Protein AF-S7PZ93-F1 (afdb_monomer_lite)

Structure (mmCIF, N/CA/C/O backbone):
data_AF-S7PZ93-F1
#
_entry.id   AF-S7PZ93-F1
#
loop_
_atom_site.group_PDB
_atom_site.id
_atom_site.type_symbol
_atom_site.label_atom_id
_atom_site.label_alt_id
_atom_site.label_comp_id
_atom_site.label_asym_id
_atom_site.label_entity_id
_atom_site.label_seq_id
_atom_site.pdbx_PDB_ins_code
_atom_site.Cartn_x
_atom_site.Cartn_y
_atom_site.Cartn_z
_atom_site.occupancy
_atom_site.B_iso_or_equiv
_atom_site.auth_seq_id
_atom_site.auth_comp_id
_atom_site.auth_asym_id
_atom_site.auth_atom_id
_atom_site.pdbx_PDB_model_num
ATOM 1 N N . MET A 1 1 ? -21.418 -18.078 3.180 1.00 48.09 1 MET A N 1
ATOM 2 C CA . MET A 1 1 ? -19.963 -17.880 3.013 1.00 48.09 1 MET A CA 1
ATOM 3 C C . MET A 1 1 ? -19.284 -18.815 3.992 1.00 48.09 1 MET A C 1
ATOM 5 O O . MET A 1 1 ? -19.632 -18.757 5.163 1.00 48.09 1 MET A O 1
ATOM 9 N N . ALA A 1 2 ? -18.443 -19.741 3.530 1.00 50.44 2 ALA A N 1
ATOM 10 C CA . ALA A 1 2 ? -17.724 -20.630 4.440 1.00 50.44 2 ALA A CA 1
ATOM 11 C C . ALA A 1 2 ? -16.862 -19.776 5.386 1.00 50.44 2 ALA A C 1
ATOM 13 O O . ALA A 1 2 ? -16.116 -18.914 4.922 1.00 50.44 2 ALA A O 1
ATOM 14 N N . HIS A 1 3 ? -17.024 -19.957 6.697 1.00 74.31 3 HIS A N 1
ATOM 15 C CA . HIS A 1 3 ? -16.232 -19.247 7.698 1.00 74.31 3 HIS A CA 1
ATOM 16 C C . HIS A 1 3 ? -14.792 -19.768 7.637 1.00 74.31 3 HIS A C 1
ATOM 18 O O . HIS A 1 3 ? -14.508 -20.857 8.130 1.00 74.31 3 HIS A O 1
ATOM 24 N N . ILE A 1 4 ? -13.902 -19.018 6.982 1.00 90.88 4 ILE A N 1
ATOM 25 C CA . ILE A 1 4 ? -12.468 -19.316 6.966 1.00 90.88 4 ILE A CA 1
ATOM 26 C C . ILE A 1 4 ? -11.900 -19.109 8.374 1.00 90.88 4 ILE A C 1
ATOM 28 O O . ILE A 1 4 ? -12.107 -18.061 8.990 1.00 90.88 4 ILE A O 1
ATOM 32 N N . THR A 1 5 ? -11.197 -20.112 8.892 1.00 94.19 5 THR A N 1
ATOM 33 C CA . THR A 1 5 ? -10.514 -20.000 10.188 1.00 94.19 5 THR A CA 1
ATOM 34 C C . THR A 1 5 ? -9.231 -19.181 10.050 1.00 94.19 5 THR A C 1
ATOM 36 O O . THR A 1 5 ? -8.671 -19.071 8.961 1.00 94.19 5 THR A O 1
ATOM 39 N N . ILE A 1 6 ? -8.709 -18.650 11.161 1.00 95.06 6 ILE A N 1
ATOM 40 C CA . ILE A 1 6 ? -7.437 -17.911 11.141 1.00 95.06 6 ILE A CA 1
ATOM 41 C C . ILE A 1 6 ? -6.280 -18.753 10.580 1.00 95.06 6 ILE A C 1
ATOM 43 O O . ILE A 1 6 ? -5.499 -18.247 9.786 1.00 95.06 6 ILE A O 1
ATOM 47 N N . ASN A 1 7 ? -6.200 -20.042 10.922 1.00 95.38 7 ASN A N 1
ATOM 48 C CA . ASN A 1 7 ? -5.116 -20.904 10.448 1.00 95.38 7 ASN A CA 1
ATOM 49 C C . ASN A 1 7 ? -5.201 -21.121 8.934 1.00 95.38 7 ASN A C 1
ATOM 51 O O . ASN A 1 7 ? -4.192 -21.024 8.252 1.00 95.38 7 ASN A O 1
ATOM 55 N N . GLN A 1 8 ? -6.405 -21.347 8.397 1.00 96.06 8 GLN A N 1
ATOM 56 C CA . GLN A 1 8 ? -6.609 -21.459 6.947 1.00 96.06 8 GLN A CA 1
ATOM 57 C C . GLN A 1 8 ? -6.270 -20.152 6.227 1.00 96.06 8 GLN A C 1
ATOM 59 O O . GLN A 1 8 ? -5.656 -20.174 5.168 1.00 96.06 8 GLN A O 1
ATOM 64 N N . TYR A 1 9 ? -6.647 -19.017 6.811 1.00 97.38 9 TYR A N 1
ATOM 65 C CA . TYR A 1 9 ? -6.336 -17.707 6.258 1.00 97.38 9 TYR A CA 1
ATOM 66 C C . TYR A 1 9 ? -4.825 -17.433 6.239 1.00 97.38 9 TYR A C 1
ATOM 68 O O . TYR A 1 9 ? -4.286 -17.059 5.203 1.00 97.38 9 TYR A O 1
ATOM 76 N N . LEU A 1 10 ? -4.118 -17.676 7.348 1.00 97.75 10 LEU A N 1
ATOM 77 C CA . LEU A 1 10 ? -2.661 -17.512 7.411 1.00 97.75 10 LEU A CA 1
ATOM 78 C C . LEU A 1 10 ? -1.928 -18.499 6.494 1.00 97.75 10 LEU A C 1
ATOM 80 O O . LEU A 1 10 ? -0.906 -18.140 5.922 1.00 97.75 10 LEU A O 1
ATOM 84 N N . G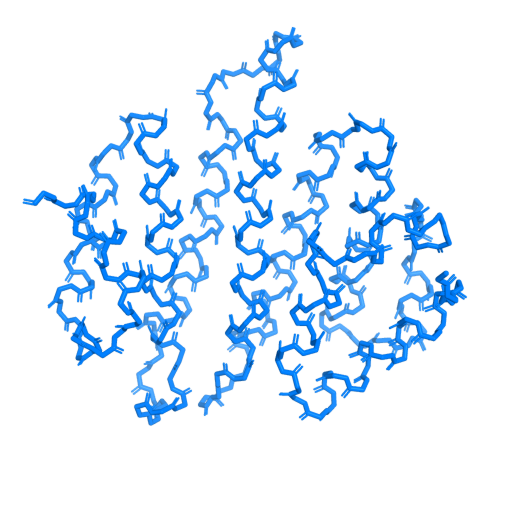LN A 1 11 ? -2.470 -19.703 6.301 1.00 97.69 11 GLN A N 1
ATOM 85 C CA . GLN A 1 11 ? -1.930 -20.669 5.348 1.00 97.69 11 GLN A CA 1
ATOM 86 C C . GLN A 1 11 ? -2.051 -20.173 3.898 1.00 97.69 11 GLN A C 1
ATOM 88 O O . GLN A 1 11 ? -1.087 -20.264 3.147 1.00 97.69 11 GLN A O 1
ATOM 93 N N . GLN A 1 12 ? -3.185 -19.573 3.517 1.00 97.50 12 GLN A N 1
ATOM 94 C CA . GLN A 1 12 ? -3.338 -18.947 2.194 1.00 97.50 12 GLN A CA 1
ATOM 95 C C . GLN A 1 12 ? -2.353 -17.791 1.993 1.00 97.50 12 GLN A C 1
ATOM 97 O O . GLN A 1 12 ? -1.801 -17.620 0.910 1.00 97.50 12 GLN A O 1
ATOM 102 N N . VAL A 1 13 ? -2.109 -17.007 3.046 1.00 97.88 13 VAL A N 1
ATOM 103 C CA . VAL A 1 13 ? -1.102 -15.941 3.020 1.00 97.88 13 VAL A CA 1
ATOM 104 C C . VAL A 1 13 ? 0.294 -16.517 2.809 1.00 97.88 13 VAL A C 1
ATOM 106 O O . VAL A 1 13 ? 1.033 -16.016 1.965 1.00 97.88 13 VAL A O 1
ATOM 109 N N . TYR A 1 14 ? 0.649 -17.557 3.563 1.00 98.12 14 TYR A N 1
ATOM 110 C CA . TYR A 1 14 ? 1.931 -18.243 3.432 1.00 98.12 14 TYR A CA 1
ATOM 111 C C . TYR A 1 14 ? 2.130 -18.754 2.001 1.00 98.12 14 TYR A C 1
ATOM 113 O O . TYR A 1 14 ? 3.136 -18.443 1.368 1.00 98.12 14 TYR A O 1
ATOM 121 N N . GLU A 1 15 ? 1.130 -19.443 1.450 1.00 98.06 15 GLU A N 1
ATOM 122 C CA . GLU A 1 15 ? 1.160 -19.957 0.079 1.00 98.06 15 GLU A CA 1
ATOM 123 C C . GLU A 1 15 ? 1.315 -18.840 -0.957 1.00 98.06 15 GLU A C 1
ATOM 125 O O . GLU A 1 15 ? 2.127 -18.971 -1.874 1.00 98.06 15 GLU A O 1
ATOM 130 N N . ALA A 1 16 ? 0.609 -17.717 -0.800 1.00 98.06 16 ALA A N 1
ATOM 131 C CA . ALA A 1 16 ? 0.727 -16.578 -1.709 1.00 98.06 16 ALA A CA 1
ATOM 132 C C . ALA A 1 16 ? 2.125 -15.931 -1.662 1.00 98.06 16 ALA A C 1
ATOM 134 O O . ALA A 1 16 ? 2.639 -15.491 -2.691 1.00 98.06 16 ALA A O 1
ATOM 135 N N . VAL A 1 17 ? 2.774 -15.904 -0.492 1.00 96.81 17 VAL A N 1
ATOM 136 C CA . VAL A 1 17 ? 4.160 -15.426 -0.350 1.00 96.81 17 VAL A CA 1
ATOM 137 C C . VAL A 1 17 ? 5.146 -16.397 -1.003 1.00 96.81 17 VAL A C 1
ATOM 139 O O . VAL A 1 17 ? 5.967 -15.964 -1.813 1.00 96.81 17 VAL A O 1
ATOM 142 N N . GLU A 1 18 ? 5.049 -17.694 -0.699 1.00 96.88 18 GLU A N 1
ATOM 143 C CA . GLU A 1 18 ? 5.956 -18.728 -1.223 1.00 96.88 18 GLU A CA 1
ATOM 144 C C . GLU A 1 18 ? 5.872 -18.852 -2.748 1.00 96.88 18 GLU A C 1
ATOM 146 O O . GLU A 1 18 ? 6.887 -18.961 -3.437 1.00 96.88 18 GLU A O 1
ATOM 151 N N . THR A 1 19 ? 4.657 -18.784 -3.295 1.00 97.12 19 THR A N 1
ATOM 152 C CA . THR A 1 19 ? 4.414 -18.862 -4.744 1.00 97.12 19 THR A CA 1
ATOM 153 C C . THR A 1 19 ? 4.578 -17.524 -5.461 1.00 97.12 19 THR A C 1
ATOM 155 O O . THR A 1 19 ? 4.507 -17.483 -6.689 1.00 97.12 19 THR A O 1
ATOM 158 N N . ARG A 1 20 ? 4.837 -16.437 -4.717 1.00 96.44 20 ARG A N 1
ATOM 159 C CA . ARG A 1 20 ? 4.933 -15.062 -5.234 1.00 96.44 20 ARG A CA 1
ATOM 160 C C . ARG A 1 20 ? 3.673 -14.622 -5.989 1.00 96.44 20 ARG A C 1
ATOM 162 O O . ARG A 1 20 ? 3.745 -13.834 -6.933 1.00 96.44 20 ARG A O 1
ATOM 169 N N . ASP A 1 21 ? 2.514 -15.106 -5.555 1.00 97.62 21 ASP A N 1
ATOM 170 C CA . ASP A 1 21 ? 1.217 -14.698 -6.081 1.00 97.62 21 ASP A CA 1
ATOM 171 C C . ASP A 1 21 ? 0.798 -13.352 -5.472 1.00 97.62 21 ASP A C 1
ATOM 173 O O . ASP A 1 21 ? 0.173 -13.252 -4.411 1.00 97.62 21 ASP A O 1
ATOM 177 N N . GLY A 1 22 ? 1.180 -12.284 -6.169 1.00 97.50 22 GLY A N 1
ATOM 178 C CA . GLY A 1 22 ? 0.893 -10.917 -5.761 1.00 97.50 22 GLY A CA 1
ATOM 179 C C . GLY A 1 22 ? -0.583 -10.549 -5.739 1.00 97.50 22 GLY A C 1
ATOM 180 O O . GLY A 1 22 ? -0.965 -9.711 -4.923 1.00 97.50 22 GLY A O 1
ATOM 181 N N . GLU A 1 23 ? -1.401 -11.144 -6.608 1.00 97.94 23 GLU A N 1
ATOM 182 C CA . GLU A 1 23 ? -2.832 -10.838 -6.698 1.00 97.94 23 GLU A CA 1
ATOM 183 C C . GLU A 1 23 ? -3.571 -11.457 -5.510 1.00 97.94 23 GLU A C 1
ATOM 185 O O . GLU A 1 23 ? -4.235 -10.736 -4.760 1.00 97.94 23 GLU A O 1
ATOM 190 N N . SER A 1 24 ? -3.357 -12.751 -5.250 1.00 97.56 24 SER A N 1
ATOM 191 C CA . SER A 1 24 ? -3.938 -13.428 -4.082 1.00 97.56 24 SER A CA 1
ATOM 192 C C . SER A 1 24 ? -3.490 -12.776 -2.774 1.00 97.56 24 SER A C 1
ATOM 194 O O . SER A 1 24 ? -4.305 -12.513 -1.886 1.00 97.56 24 SER A O 1
ATOM 196 N N . PHE A 1 25 ? -2.207 -12.420 -2.652 1.00 98.38 25 PHE A N 1
ATOM 197 C CA . PHE A 1 25 ? -1.728 -11.696 -1.476 1.00 98.38 25 PHE A CA 1
ATOM 198 C C . PHE A 1 25 ? -2.392 -10.304 -1.375 1.00 98.38 25 PHE A C 1
ATOM 200 O O . PHE A 1 25 ? -2.847 -9.899 -0.301 1.00 98.38 25 PHE A O 1
ATOM 207 N N . ALA A 1 26 ? -2.538 -9.568 -2.479 1.00 98.44 26 ALA A N 1
ATOM 208 C CA . ALA A 1 26 ? -3.223 -8.277 -2.457 1.00 98.44 26 ALA A CA 1
ATOM 209 C C . ALA A 1 26 ? -4.673 -8.393 -1.964 1.00 98.44 26 ALA A C 1
ATOM 211 O O . ALA A 1 26 ? -5.107 -7.556 -1.170 1.00 98.44 26 ALA A O 1
ATOM 212 N N . GLU A 1 27 ? -5.404 -9.431 -2.372 1.00 97.50 27 GLU A N 1
ATOM 213 C CA . GLU A 1 27 ? -6.755 -9.707 -1.877 1.00 97.50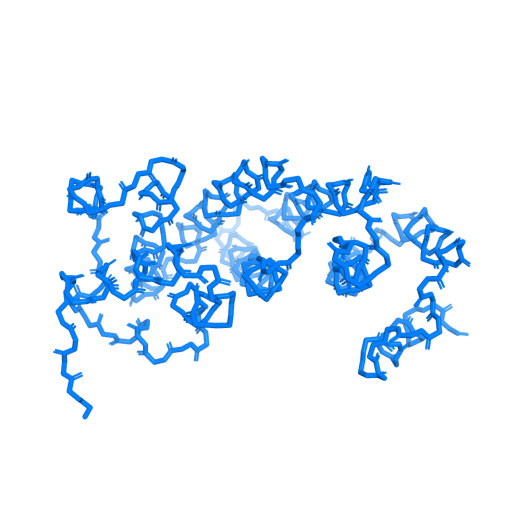 27 GLU A CA 1
ATOM 214 C C . GLU A 1 27 ? -6.766 -10.023 -0.378 1.00 97.50 27 GLU A C 1
ATOM 216 O O . GLU A 1 27 ? -7.577 -9.464 0.368 1.00 97.50 27 GLU A O 1
ATOM 221 N N . LEU A 1 28 ? -5.833 -10.859 0.084 1.00 97.75 28 LEU A N 1
ATOM 222 C CA . LEU A 1 28 ? -5.727 -11.242 1.491 1.00 97.75 28 LEU A CA 1
ATOM 223 C C . LEU A 1 28 ? -5.359 -10.055 2.388 1.00 97.75 28 LEU A C 1
ATOM 225 O O . LEU A 1 28 ? -5.832 -9.994 3.509 1.00 97.75 28 LEU A O 1
ATOM 229 N N . VAL A 1 29 ? -4.600 -9.059 1.928 1.00 97.81 29 VAL A N 1
ATOM 230 C CA . VAL A 1 29 ? -4.311 -7.861 2.747 1.00 97.81 29 VAL A CA 1
ATOM 231 C C . VAL A 1 29 ? -5.297 -6.703 2.522 1.00 97.81 29 VAL A C 1
ATOM 233 O O . VAL A 1 29 ? -5.269 -5.712 3.248 1.00 97.81 29 VAL A O 1
ATOM 236 N N . SER A 1 30 ? -6.169 -6.766 1.513 1.00 97.44 30 SER A N 1
ATOM 237 C CA . SER A 1 30 ? -7.019 -5.622 1.168 1.00 97.44 30 SER A CA 1
ATOM 238 C C . SER A 1 30 ? -8.279 -5.527 2.022 1.00 97.44 30 SER A C 1
ATOM 240 O O . SER A 1 30 ? -9.051 -6.478 2.144 1.00 97.44 30 SER A O 1
ATOM 242 N N . PHE A 1 31 ? -8.607 -4.304 2.444 1.00 97.06 31 PHE A N 1
ATOM 243 C CA . PHE A 1 31 ? -9.891 -3.994 3.077 1.00 97.06 31 PHE A CA 1
ATOM 244 C C . PHE A 1 31 ? -11.112 -4.030 2.152 1.00 97.06 31 PHE A C 1
ATOM 246 O O . PHE A 1 31 ? -12.237 -3.789 2.594 1.00 97.06 31 PHE A O 1
ATOM 253 N N . LYS A 1 32 ? -10.919 -4.334 0.867 1.00 95.06 32 LYS A N 1
ATOM 254 C CA . LYS A 1 32 ? -12.018 -4.582 -0.074 1.00 95.06 32 LYS A CA 1
ATOM 255 C C . LYS A 1 32 ? -12.467 -6.037 -0.111 1.00 95.06 32 LYS A C 1
ATOM 257 O O . LYS A 1 32 ? -13.549 -6.306 -0.628 1.00 95.06 32 LYS A O 1
ATOM 262 N N . HIS A 1 33 ? -11.650 -6.961 0.383 1.00 94.62 33 HIS A N 1
ATOM 263 C CA . HIS A 1 33 ? -11.965 -8.379 0.327 1.00 94.62 33 HIS A CA 1
ATOM 264 C C . HIS A 1 33 ? -12.929 -8.770 1.467 1.00 94.62 33 HIS A C 1
ATOM 266 O O . HIS A 1 33 ? -12.791 -8.260 2.580 1.00 94.62 33 HIS A O 1
ATOM 272 N N . PRO A 1 34 ? -13.882 -9.703 1.255 1.00 93.44 34 PRO A N 1
ATOM 273 C CA . PRO A 1 34 ? -14.880 -10.087 2.265 1.00 93.44 34 PRO A CA 1
ATOM 274 C C . PRO A 1 34 ? -14.325 -10.595 3.606 1.00 93.44 34 PRO A C 1
ATOM 276 O O . PRO A 1 34 ? -15.051 -10.608 4.600 1.00 93.44 34 PRO A O 1
ATOM 279 N N . HIS A 1 35 ? -13.050 -10.998 3.659 1.00 94.44 35 HIS A N 1
ATOM 280 C CA . HIS A 1 35 ? -12.406 -11.513 4.875 1.00 94.44 35 HIS A CA 1
ATOM 281 C C . HIS A 1 35 ? -12.459 -10.506 6.038 1.00 94.44 35 HIS A C 1
ATOM 283 O O . HIS A 1 35 ? -12.555 -10.921 7.190 1.00 94.44 35 HIS A O 1
ATOM 289 N N . VAL A 1 36 ? -12.472 -9.195 5.760 1.00 95.19 36 VAL A N 1
ATOM 290 C CA . VAL A 1 36 ? -12.515 -8.156 6.808 1.00 95.19 36 VAL A CA 1
ATOM 291 C C . VAL A 1 36 ? -13.798 -8.170 7.635 1.00 95.19 36 VAL A C 1
ATOM 293 O O . VAL A 1 36 ? -13.814 -7.677 8.763 1.00 95.19 36 VAL A O 1
ATOM 296 N N . ALA A 1 37 ? -14.875 -8.743 7.092 1.00 93.56 37 ALA A N 1
ATOM 297 C CA . ALA A 1 37 ? -16.148 -8.896 7.785 1.00 93.56 37 ALA A CA 1
ATOM 298 C C . ALA A 1 37 ? -16.216 -10.175 8.637 1.00 93.56 37 ALA A C 1
ATOM 300 O O . ALA A 1 37 ? -17.209 -10.382 9.330 1.00 93.56 37 ALA A O 1
ATOM 301 N N . ASN A 1 38 ? -15.201 -11.045 8.587 1.00 94.12 38 ASN A N 1
ATOM 302 C CA . ASN A 1 38 ? -15.183 -12.289 9.348 1.00 94.12 38 ASN A CA 1
ATOM 303 C C . ASN A 1 38 ? -14.775 -12.024 10.811 1.00 94.12 38 ASN A C 1
ATOM 305 O O . ASN A 1 38 ? -13.610 -11.699 11.055 1.00 94.12 38 ASN A O 1
ATOM 309 N N . PRO A 1 39 ? -15.660 -12.249 11.804 1.00 93.19 39 PRO A N 1
ATOM 310 C CA . PRO A 1 39 ? -15.328 -12.021 13.213 1.00 93.19 39 PRO A CA 1
ATOM 311 C C . PRO A 1 39 ? -14.156 -12.875 13.712 1.00 93.19 39 PRO A C 1
ATOM 313 O O . PRO A 1 39 ? -13.466 -12.487 14.647 1.00 93.19 39 PRO A O 1
ATOM 316 N N . GLN A 1 40 ? -13.884 -14.024 13.079 1.00 93.50 40 GLN A N 1
ATOM 317 C CA . GLN A 1 40 ? -12.753 -14.886 13.444 1.00 93.50 40 GLN A CA 1
ATOM 318 C C . GLN A 1 40 ? -11.384 -14.294 13.070 1.00 93.50 40 GLN A C 1
ATOM 320 O O . GLN A 1 40 ? -10.365 -14.750 13.589 1.00 93.50 40 GLN A O 1
ATOM 325 N N . LEU A 1 41 ? -11.357 -13.304 12.174 1.00 94.94 41 LEU A N 1
ATOM 326 C CA . LEU A 1 41 ? -10.146 -12.598 11.748 1.00 94.94 41 LEU A CA 1
ATOM 327 C C . LEU A 1 41 ? -9.997 -11.229 12.437 1.00 94.94 41 LEU A C 1
ATOM 329 O O . LEU A 1 41 ? -8.921 -10.641 12.413 1.00 94.94 41 LEU A O 1
ATOM 333 N N . GLN A 1 42 ? -11.041 -10.756 13.120 1.00 95.62 42 GLN A N 1
ATOM 334 C CA . GLN A 1 42 ? -11.032 -9.518 13.897 1.00 95.62 42 GLN A CA 1
ATOM 335 C C . GLN A 1 42 ? -10.440 -9.771 15.289 1.00 95.62 42 GLN A C 1
ATOM 337 O O . GLN A 1 42 ? -11.154 -9.955 16.272 1.00 95.62 42 GLN A O 1
ATOM 342 N N . LEU A 1 43 ? -9.110 -9.799 15.371 1.00 95.25 43 LEU A N 1
ATOM 343 C CA . LEU A 1 43 ? -8.373 -10.168 16.581 1.00 95.25 43 LEU A CA 1
ATOM 344 C C . LEU A 1 43 ? -7.603 -8.978 17.163 1.00 95.25 43 LEU A C 1
ATOM 346 O O . LEU A 1 43 ? -6.847 -8.324 16.453 1.00 95.25 43 LEU A O 1
ATOM 350 N N . ALA A 1 44 ? -7.735 -8.740 18.471 1.00 94.69 44 ALA A N 1
ATOM 351 C CA . ALA A 1 44 ? -6.993 -7.683 19.168 1.00 94.69 44 ALA A CA 1
ATOM 352 C C . ALA A 1 44 ? -5.493 -8.006 19.336 1.00 94.69 44 ALA A C 1
ATOM 354 O O . ALA A 1 44 ? -4.654 -7.110 19.239 1.00 94.69 44 ALA A O 1
ATOM 355 N N . SER A 1 45 ? -5.164 -9.287 19.547 1.00 95.88 45 SER A N 1
ATOM 356 C CA . SER A 1 45 ? -3.792 -9.777 19.764 1.00 95.88 45 SER A CA 1
ATOM 357 C C . SER A 1 45 ? -3.480 -11.004 18.884 1.00 95.88 45 SER A C 1
ATOM 359 O O . SER A 1 45 ? -3.532 -12.142 19.358 1.00 95.88 45 SER A O 1
ATOM 361 N N . PRO A 1 46 ? -3.262 -10.812 17.567 1.00 96.31 46 PRO A N 1
ATOM 362 C CA . PRO A 1 46 ? -2.992 -11.890 16.606 1.00 96.31 46 PRO A CA 1
ATOM 363 C C . PRO A 1 46 ? -1.508 -12.294 16.477 1.00 96.31 46 PRO A C 1
ATOM 365 O O . PRO A 1 46 ? -1.191 -13.150 15.651 1.00 96.31 46 PRO A O 1
ATOM 368 N N . GLU A 1 47 ? -0.598 -11.682 17.235 1.00 97.00 47 GLU A N 1
ATOM 369 C CA . GLU A 1 47 ? 0.857 -11.737 17.032 1.00 97.00 47 GLU A CA 1
ATOM 370 C C . GLU A 1 47 ? 1.404 -13.160 17.105 1.00 97.00 47 GLU A C 1
ATOM 372 O O . GLU A 1 47 ? 2.058 -13.606 16.166 1.00 97.00 47 GLU A O 1
ATOM 377 N N . GLU A 1 48 ? 1.089 -13.882 18.182 1.00 96.81 48 GLU A N 1
ATOM 378 C CA . GLU A 1 48 ? 1.590 -15.240 18.409 1.00 96.81 48 GLU A CA 1
ATOM 379 C C . GLU A 1 48 ? 1.154 -16.186 17.281 1.00 96.81 48 GLU A C 1
ATOM 381 O O . GLU A 1 48 ? 1.965 -16.923 16.729 1.00 96.81 48 GLU A O 1
ATOM 386 N N . LYS A 1 49 ? -0.115 -16.101 16.861 1.00 96.00 49 LYS A N 1
ATOM 387 C CA . LYS A 1 49 ? -0.648 -16.934 15.774 1.00 96.00 49 LYS A CA 1
ATOM 388 C C . LYS A 1 49 ? -0.005 -16.613 14.427 1.00 96.00 49 LYS A C 1
ATOM 390 O O . LYS A 1 49 ? 0.253 -17.523 13.648 1.00 96.00 49 LYS A O 1
ATOM 395 N N . CYS A 1 50 ? 0.259 -15.336 14.147 1.00 97.44 50 CYS A N 1
ATOM 396 C CA . CYS A 1 50 ? 0.934 -14.942 12.910 1.00 97.44 50 CYS A CA 1
ATOM 397 C C . CYS A 1 50 ? 2.389 -15.423 12.896 1.00 97.44 50 CYS A C 1
ATOM 399 O O . CYS A 1 50 ? 2.838 -15.922 11.872 1.00 97.44 50 CYS A O 1
ATOM 401 N N . GLN A 1 51 ? 3.100 -15.319 14.023 1.00 97.00 51 GLN A N 1
ATOM 402 C CA . GLN A 1 51 ? 4.495 -15.758 14.159 1.00 97.00 51 GLN A CA 1
ATOM 403 C C . GLN A 1 51 ? 4.668 -17.279 14.069 1.00 97.00 51 GLN A C 1
ATOM 405 O O . GLN A 1 51 ? 5.746 -17.743 13.723 1.00 97.00 51 GLN A O 1
ATOM 410 N N . GLN A 1 52 ? 3.625 -18.059 14.363 1.00 96.88 52 GLN A N 1
ATOM 411 C CA . GLN A 1 52 ? 3.654 -19.516 14.206 1.00 96.88 52 GLN A CA 1
ATOM 412 C C . GLN A 1 52 ? 3.605 -19.976 12.738 1.00 96.88 52 GLN A C 1
ATOM 414 O O . GLN A 1 52 ? 3.951 -21.122 12.466 1.00 96.88 52 GLN A O 1
ATOM 419 N N . VAL A 1 53 ? 3.144 -19.126 11.812 1.00 97.50 53 VAL A N 1
ATOM 420 C CA . VAL A 1 53 ? 2.885 -19.505 10.406 1.00 97.50 53 VAL A CA 1
ATOM 421 C C . VAL A 1 53 ? 3.709 -18.684 9.413 1.00 97.50 53 VAL A C 1
ATOM 423 O O . VAL A 1 53 ? 4.107 -19.195 8.372 1.00 97.50 53 VAL A O 1
ATOM 426 N N . LEU A 1 54 ? 3.949 -17.405 9.705 1.00 97.62 54 LEU A N 1
ATOM 427 C CA . LEU A 1 54 ? 4.605 -16.464 8.802 1.00 97.62 54 LEU A CA 1
ATOM 428 C C . LEU A 1 54 ? 5.937 -15.992 9.384 1.00 97.62 54 LEU A C 1
ATOM 430 O O . LEU A 1 54 ? 6.053 -15.724 10.577 1.00 97.62 54 LEU A O 1
ATOM 434 N N . GLU A 1 55 ? 6.916 -15.778 8.512 1.00 96.25 55 GLU A N 1
ATOM 435 C CA . GLU A 1 55 ? 8.208 -15.203 8.887 1.00 96.25 55 GLU A CA 1
ATOM 436 C C . GLU A 1 55 ? 8.185 -13.661 8.844 1.00 96.25 55 GLU A C 1
ATOM 438 O O . GLU A 1 55 ? 7.375 -13.055 8.125 1.00 96.25 55 GLU A O 1
ATOM 443 N N . PRO A 1 56 ? 9.067 -12.964 9.586 1.00 96.25 56 PRO A N 1
ATOM 444 C CA . PRO A 1 56 ? 9.258 -11.526 9.427 1.00 96.25 56 PRO A CA 1
ATOM 445 C C . PRO A 1 56 ? 9.700 -11.156 7.993 1.00 96.25 56 PRO A C 1
ATOM 447 O O . PRO A 1 56 ? 10.557 -11.827 7.424 1.00 96.25 56 PRO A O 1
ATOM 450 N N . PRO A 1 57 ? 9.186 -10.056 7.403 1.00 97.56 57 PRO A N 1
ATOM 451 C CA . PRO A 1 57 ? 8.295 -9.060 8.003 1.00 97.56 57 PRO A CA 1
ATOM 452 C C . PRO A 1 57 ? 6.792 -9.379 7.858 1.00 97.56 57 PRO A C 1
ATOM 454 O O . PRO A 1 57 ? 5.964 -8.587 8.310 1.00 97.56 57 PRO A O 1
ATOM 457 N N . TYR A 1 58 ? 6.418 -10.502 7.239 1.00 98.00 58 TYR A N 1
ATOM 458 C CA . TYR A 1 58 ? 5.022 -10.841 6.940 1.00 98.00 58 TYR A CA 1
ATOM 459 C C . TYR A 1 58 ? 4.206 -11.201 8.186 1.00 98.00 58 TYR A C 1
ATOM 461 O O . TYR A 1 58 ? 3.047 -10.798 8.273 1.00 98.00 58 TYR A O 1
ATOM 469 N N . ALA A 1 59 ? 4.807 -11.846 9.191 1.00 98.12 59 ALA A N 1
ATOM 470 C CA . ALA A 1 59 ? 4.146 -12.062 10.484 1.00 98.12 59 ALA A CA 1
ATOM 471 C C . ALA A 1 59 ? 3.698 -10.748 11.143 1.00 98.12 59 ALA A C 1
ATOM 473 O O . ALA A 1 59 ? 2.550 -10.620 11.564 1.00 98.12 59 ALA A O 1
ATOM 474 N N . GLU A 1 60 ? 4.581 -9.746 11.196 1.00 98.31 60 GLU A N 1
ATOM 475 C CA . GLU A 1 60 ? 4.257 -8.425 11.752 1.00 98.31 60 GLU A CA 1
ATOM 476 C C . GLU A 1 60 ? 3.195 -7.710 10.906 1.00 98.31 60 GLU A C 1
ATOM 478 O O . GLU A 1 60 ? 2.256 -7.117 11.442 1.00 98.31 60 GLU A O 1
ATOM 483 N N . MET A 1 61 ? 3.318 -7.808 9.579 1.00 98.44 61 MET A N 1
ATOM 484 C CA . MET A 1 61 ? 2.366 -7.241 8.630 1.00 98.44 61 MET A CA 1
ATOM 485 C C . MET A 1 61 ? 0.951 -7.790 8.847 1.00 98.44 61 MET A C 1
ATOM 487 O O . MET A 1 61 ? 0.013 -7.005 8.972 1.00 98.44 61 MET A O 1
ATOM 491 N N . PHE A 1 62 ? 0.782 -9.111 8.937 1.00 98.31 62 PHE A N 1
ATOM 492 C CA . PHE A 1 62 ? -0.542 -9.715 9.104 1.00 98.31 62 PHE A CA 1
ATOM 493 C C . PHE A 1 62 ? -1.084 -9.615 10.521 1.00 98.31 62 PHE A C 1
ATOM 495 O O . PHE A 1 62 ? -2.294 -9.459 10.683 1.00 98.31 62 PHE A O 1
ATOM 502 N N . ALA A 1 63 ? -0.224 -9.595 11.540 1.00 98.56 63 ALA A N 1
ATOM 503 C CA . ALA A 1 63 ? -0.666 -9.278 12.889 1.00 98.56 63 ALA A CA 1
ATOM 504 C C . ALA A 1 63 ? -1.266 -7.860 12.947 1.00 98.56 63 ALA A C 1
ATOM 506 O O . ALA A 1 63 ? -2.361 -7.657 13.476 1.00 98.56 63 ALA A O 1
ATOM 507 N N . ALA A 1 64 ? -0.597 -6.881 12.332 1.00 98.62 64 ALA A N 1
ATOM 508 C CA . ALA A 1 64 ? -1.123 -5.524 12.230 1.00 98.62 64 ALA A CA 1
ATOM 509 C C . ALA A 1 64 ? -2.404 -5.454 11.382 1.00 98.62 64 ALA A C 1
ATOM 511 O O . ALA A 1 64 ? -3.333 -4.743 11.756 1.00 98.62 64 ALA A O 1
ATOM 512 N N . HIS A 1 65 ? -2.491 -6.205 10.281 1.00 98.50 65 HIS A N 1
ATOM 513 C CA . HIS A 1 65 ? -3.694 -6.264 9.443 1.00 98.50 65 HIS A CA 1
ATOM 514 C C . HIS A 1 65 ? -4.906 -6.820 10.200 1.00 98.50 65 HIS A C 1
ATOM 516 O O . HIS A 1 65 ? -5.956 -6.182 10.236 1.00 98.50 65 HIS A O 1
ATOM 522 N N . LEU A 1 66 ? -4.759 -7.956 10.885 1.00 98.31 66 LEU A N 1
ATOM 523 C CA . LEU A 1 66 ? -5.841 -8.559 11.672 1.00 98.31 66 LEU A CA 1
ATOM 524 C C . LEU A 1 66 ? -6.285 -7.631 12.816 1.00 98.31 66 LEU A C 1
ATOM 526 O O . LEU A 1 66 ? -7.488 -7.431 13.006 1.00 98.31 66 LEU A O 1
ATOM 530 N N . ARG A 1 67 ? -5.344 -6.957 13.494 1.00 98.44 67 ARG A N 1
ATOM 531 C CA . ARG A 1 67 ? -5.678 -5.917 14.485 1.00 98.44 67 ARG A CA 1
ATOM 532 C C . ARG A 1 67 ? -6.382 -4.716 13.854 1.00 98.44 67 ARG A C 1
ATOM 534 O O . ARG A 1 67 ? -7.324 -4.180 14.434 1.00 98.44 67 ARG A O 1
ATOM 541 N N . CYS A 1 68 ? -5.995 -4.331 12.639 1.00 98.31 68 CYS A N 1
ATOM 542 C CA . CYS A 1 68 ? -6.677 -3.290 11.875 1.00 98.31 68 CYS A CA 1
ATOM 543 C C . CYS A 1 68 ? -8.137 -3.683 11.594 1.00 98.31 68 CYS A C 1
ATOM 545 O O . CYS A 1 68 ? -9.034 -2.870 11.812 1.00 98.31 68 CYS A O 1
ATOM 547 N N . THR A 1 69 ? -8.407 -4.933 11.191 1.00 97.69 69 THR A N 1
ATOM 548 C CA . THR A 1 69 ? -9.790 -5.400 10.969 1.00 97.69 69 THR A CA 1
ATOM 549 C C . THR A 1 69 ? -10.625 -5.354 12.249 1.00 97.69 69 THR A C 1
ATOM 551 O O . THR A 1 69 ? -11.778 -4.922 12.206 1.00 97.69 69 THR A O 1
ATOM 554 N N . TYR A 1 70 ? -10.033 -5.696 13.399 1.00 97.81 70 TYR A N 1
ATOM 555 C CA . TYR A 1 70 ? -10.666 -5.548 14.711 1.00 97.81 70 TYR A CA 1
ATOM 556 C C . TYR A 1 70 ? -10.978 -4.083 15.048 1.00 97.81 70 TYR A C 1
ATOM 558 O O . TYR A 1 70 ? -12.093 -3.763 15.460 1.00 97.81 70 TYR A O 1
ATOM 566 N N . ALA A 1 71 ? -10.028 -3.170 14.837 1.00 97.94 71 ALA A N 1
ATOM 567 C CA . ALA A 1 71 ? -10.226 -1.741 15.080 1.00 97.94 71 ALA A CA 1
ATOM 568 C C . ALA A 1 71 ? -11.332 -1.152 14.186 1.00 97.94 71 ALA A C 1
ATOM 570 O O . ALA A 1 71 ? -12.204 -0.427 14.668 1.00 97.94 71 ALA A O 1
ATOM 571 N N . VAL A 1 72 ? -11.354 -1.525 12.901 1.00 96.75 72 VAL A N 1
ATOM 572 C CA . VAL A 1 72 ? -12.411 -1.132 11.956 1.00 96.75 72 VAL A CA 1
ATOM 573 C C . VAL A 1 72 ? -13.775 -1.666 12.393 1.00 96.75 72 VAL A C 1
ATOM 575 O O . VAL A 1 72 ? -14.740 -0.900 12.387 1.00 96.75 72 VAL A O 1
ATOM 578 N N . GLY A 1 73 ? -13.856 -2.932 12.821 1.00 95.31 73 GLY A N 1
ATOM 579 C CA . GLY A 1 73 ? -15.085 -3.534 13.353 1.00 95.31 73 GLY A CA 1
ATOM 580 C C . GLY A 1 73 ? -15.638 -2.804 14.584 1.00 95.31 73 GLY A C 1
ATOM 581 O O . GLY A 1 73 ? -16.849 -2.732 14.762 1.00 95.31 73 GLY A O 1
ATOM 582 N N . ASN A 1 74 ? -14.762 -2.180 15.377 1.00 96.31 74 ASN A N 1
ATOM 583 C CA . ASN A 1 74 ? -15.116 -1.375 16.550 1.00 96.31 74 ASN A CA 1
ATOM 584 C C . ASN A 1 74 ? -15.250 0.133 16.262 1.00 96.31 74 ASN A C 1
ATOM 586 O O . ASN A 1 74 ? -15.377 0.931 17.191 1.00 96.31 74 ASN A O 1
ATOM 590 N N . HIS A 1 75 ? -15.216 0.548 14.991 1.00 95.69 75 HIS A N 1
ATOM 591 C CA . HIS A 1 75 ? -15.235 1.954 14.571 1.00 95.69 75 HIS A CA 1
ATOM 592 C C . HIS A 1 75 ? -14.095 2.822 15.148 1.00 95.69 75 HIS A C 1
ATOM 594 O O . HIS A 1 75 ? -14.219 4.052 15.202 1.00 95.69 75 HIS A O 1
ATOM 600 N N . ASP A 1 76 ? -12.964 2.225 15.528 1.00 97.19 76 ASP A N 1
ATOM 601 C CA . ASP A 1 76 ? -11.757 2.952 15.923 1.00 97.19 76 ASP A CA 1
ATOM 602 C C . ASP A 1 76 ? -10.846 3.171 14.706 1.00 97.19 76 ASP A C 1
ATOM 604 O O . ASP A 1 76 ? -9.932 2.396 14.416 1.00 97.19 76 ASP A O 1
ATOM 608 N N . PHE A 1 77 ? -11.105 4.243 13.950 1.00 97.06 77 PHE A N 1
ATOM 609 C CA . PHE A 1 77 ? -10.308 4.546 12.759 1.00 97.06 77 PHE A CA 1
ATOM 610 C C . PHE A 1 77 ? -8.932 5.125 13.093 1.00 97.06 77 PHE A C 1
ATOM 612 O O . PHE A 1 77 ? -8.058 5.117 12.226 1.00 97.06 77 PHE A O 1
ATOM 619 N N . ILE A 1 78 ? -8.722 5.607 14.322 1.00 97.19 78 ILE A N 1
ATOM 620 C CA . ILE A 1 78 ? -7.410 6.078 14.774 1.00 97.19 78 ILE A CA 1
ATOM 621 C C . ILE A 1 78 ? -6.489 4.869 14.936 1.00 97.19 78 ILE A C 1
ATOM 623 O O . ILE A 1 78 ? -5.407 4.858 14.347 1.00 97.19 78 ILE A O 1
ATOM 627 N N . GLU A 1 79 ? -6.944 3.838 15.649 1.00 97.94 79 GLU A N 1
ATOM 628 C CA . GLU A 1 79 ? -6.200 2.582 15.792 1.00 97.94 79 GLU A CA 1
ATOM 629 C C . GLU A 1 79 ? -6.054 1.860 14.445 1.00 97.94 79 GLU A C 1
ATOM 631 O O . GLU A 1 79 ? -4.962 1.410 14.098 1.00 97.94 79 GLU A O 1
ATOM 636 N N . ALA A 1 80 ? -7.106 1.834 13.615 1.00 98.31 80 ALA A N 1
ATOM 637 C CA . ALA A 1 80 ? -7.025 1.244 12.277 1.00 98.31 80 ALA A CA 1
ATOM 638 C C . ALA A 1 80 ? -5.922 1.899 11.423 1.00 98.31 80 ALA A C 1
ATOM 640 O O . ALA A 1 80 ? -5.138 1.204 10.776 1.00 98.31 80 ALA A O 1
ATOM 641 N N . TYR A 1 81 ? -5.806 3.231 11.458 1.00 98.38 81 TYR A N 1
ATOM 642 C CA . TYR A 1 81 ? -4.741 3.953 10.760 1.00 98.38 81 TYR A CA 1
ATOM 643 C C . TYR A 1 81 ? -3.340 3.624 11.304 1.00 98.38 81 TYR A C 1
ATOM 645 O O . TYR A 1 81 ? -2.394 3.466 10.523 1.00 98.38 81 TYR A O 1
ATOM 653 N N . GLN A 1 82 ? -3.192 3.490 12.625 1.00 98.31 82 GLN A N 1
ATOM 654 C CA . GLN A 1 82 ? -1.922 3.103 13.247 1.00 98.31 82 GLN A CA 1
ATOM 655 C C . GLN A 1 82 ? -1.514 1.682 12.846 1.00 98.31 82 GLN A C 1
ATOM 657 O O . GLN A 1 82 ? -0.386 1.473 12.393 1.00 98.31 82 GLN A O 1
ATOM 662 N N . CYS A 1 83 ? -2.446 0.732 12.901 1.00 98.50 83 CYS A N 1
ATOM 663 C CA . CYS A 1 83 ? -2.231 -0.628 12.423 1.00 98.50 83 CYS A CA 1
ATOM 664 C C . CYS A 1 83 ? -1.848 -0.649 10.934 1.00 98.50 83 CYS A C 1
ATOM 666 O O . CYS A 1 83 ? -0.834 -1.243 10.568 1.00 98.50 83 CYS A O 1
ATOM 668 N N . GLN A 1 84 ? -2.567 0.081 10.073 1.00 98.56 84 GLN A N 1
ATOM 669 C CA . GLN A 1 84 ? -2.245 0.146 8.643 1.00 98.56 84 GLN A CA 1
ATOM 670 C C . GLN A 1 84 ? -0.872 0.779 8.369 1.00 98.56 84 GLN A C 1
ATOM 672 O O . GLN A 1 84 ? -0.182 0.405 7.421 1.00 98.56 84 GLN A O 1
ATOM 677 N N . THR A 1 85 ? -0.430 1.714 9.210 1.00 98.50 85 THR A N 1
ATOM 678 C CA . THR A 1 85 ? 0.930 2.268 9.135 1.00 98.50 85 THR A CA 1
ATOM 679 C C . THR A 1 85 ? 1.982 1.176 9.362 1.00 98.50 85 THR A C 1
ATOM 681 O O . THR A 1 85 ? 2.992 1.141 8.654 1.00 98.50 85 THR A O 1
ATOM 684 N N . VAL A 1 86 ? 1.745 0.258 10.306 1.00 98.56 86 VAL A N 1
ATOM 685 C CA . VAL A 1 86 ? 2.616 -0.906 10.550 1.00 98.56 86 VAL A CA 1
ATOM 686 C C . VAL A 1 86 ? 2.572 -1.886 9.375 1.00 98.56 86 VAL A C 1
ATOM 688 O O . VAL A 1 86 ? 3.633 -2.342 8.945 1.00 98.56 86 VAL A O 1
ATOM 691 N N . VAL A 1 87 ? 1.392 -2.141 8.793 1.00 98.75 87 VAL A N 1
ATOM 692 C CA . VAL A 1 87 ? 1.239 -2.967 7.577 1.00 98.75 87 VAL A CA 1
ATOM 693 C C . VAL A 1 87 ? 2.123 -2.428 6.453 1.00 98.75 87 VAL A C 1
ATOM 695 O O . VAL A 1 87 ? 2.960 -3.155 5.919 1.00 98.75 87 VAL A O 1
ATOM 698 N N . VAL A 1 88 ? 2.008 -1.135 6.133 1.00 98.62 88 VAL A N 1
ATOM 699 C CA . VAL A 1 88 ? 2.763 -0.522 5.029 1.00 98.62 88 VAL A CA 1
ATOM 700 C C . VAL A 1 88 ? 4.267 -0.494 5.314 1.00 98.62 88 VAL A C 1
ATOM 702 O O . VAL A 1 88 ? 5.055 -0.752 4.409 1.00 98.62 88 VAL A O 1
ATOM 705 N N . ARG A 1 89 ? 4.697 -0.228 6.555 1.00 98.44 89 ARG A N 1
ATOM 706 C CA . ARG A 1 89 ? 6.127 -0.269 6.929 1.00 98.44 89 ARG A CA 1
ATOM 707 C C . ARG A 1 89 ? 6.713 -1.678 6.841 1.00 98.44 89 ARG A C 1
ATOM 709 O O . ARG A 1 89 ? 7.844 -1.844 6.387 1.00 98.44 89 ARG A O 1
ATOM 716 N N . SER A 1 90 ? 5.957 -2.687 7.260 1.00 98.31 90 SER A N 1
ATOM 717 C CA . SER A 1 90 ? 6.361 -4.094 7.174 1.00 98.31 90 SER A CA 1
ATOM 718 C C . SER A 1 90 ? 6.445 -4.557 5.728 1.00 98.31 90 SER A C 1
ATOM 720 O O . SER A 1 90 ? 7.480 -5.083 5.319 1.00 98.31 90 SER A O 1
ATOM 722 N N . PHE A 1 91 ? 5.427 -4.230 4.930 1.00 98.31 91 PHE A N 1
ATOM 723 C CA . PHE A 1 91 ? 5.442 -4.442 3.489 1.00 98.31 91 PHE A CA 1
ATOM 724 C C . PHE A 1 91 ? 6.642 -3.758 2.827 1.00 98.31 91 PHE A C 1
ATOM 726 O O . PHE A 1 91 ? 7.341 -4.384 2.042 1.00 98.31 91 PHE A O 1
ATOM 733 N N . LEU A 1 92 ? 6.930 -2.497 3.166 1.00 97.50 92 LEU A N 1
ATOM 734 C CA . LEU A 1 92 ? 8.025 -1.740 2.556 1.00 97.50 92 LEU A CA 1
ATOM 735 C C . LEU A 1 92 ? 9.392 -2.403 2.784 1.00 97.50 92 LEU A C 1
ATOM 737 O O . LEU A 1 92 ? 10.208 -2.418 1.864 1.00 97.50 92 LEU A O 1
ATOM 741 N N . ARG A 1 93 ? 9.626 -2.988 3.970 1.00 96.88 93 ARG A N 1
ATOM 742 C CA . ARG A 1 93 ? 10.851 -3.754 4.264 1.00 96.88 93 ARG A CA 1
ATOM 743 C C . ARG A 1 93 ? 10.997 -4.964 3.337 1.00 96.88 93 ARG A C 1
ATOM 745 O O . ARG A 1 93 ? 12.056 -5.130 2.738 1.00 96.88 93 ARG A O 1
ATOM 752 N N . ALA A 1 94 ? 9.937 -5.758 3.177 1.00 96.12 94 ALA A N 1
ATOM 753 C CA . ALA A 1 94 ? 9.918 -6.895 2.249 1.00 96.12 94 ALA A CA 1
ATOM 754 C C . ALA A 1 94 ? 10.084 -6.430 0.793 1.00 96.12 94 ALA A C 1
ATOM 756 O O . ALA A 1 94 ? 10.973 -6.879 0.072 1.00 96.12 94 ALA A O 1
ATOM 757 N N . PHE A 1 95 ? 9.293 -5.440 0.385 1.00 96.19 95 PHE A N 1
ATOM 758 C CA . PHE A 1 95 ? 9.284 -4.907 -0.971 1.00 96.19 95 PHE A CA 1
ATOM 759 C C . PHE A 1 95 ? 10.633 -4.315 -1.386 1.00 96.19 95 PHE A C 1
ATOM 761 O O . PHE A 1 95 ? 11.014 -4.416 -2.549 1.00 96.19 95 PHE A O 1
ATOM 768 N N . GLN A 1 96 ? 11.385 -3.720 -0.459 1.00 95.00 96 GLN A N 1
ATOM 769 C CA . GLN A 1 96 ? 12.746 -3.251 -0.719 1.00 95.00 96 GLN A CA 1
ATOM 770 C C . GLN A 1 96 ? 13.747 -4.409 -0.874 1.00 95.00 96 GLN A C 1
ATOM 772 O O . GLN A 1 96 ? 14.698 -4.281 -1.646 1.00 95.00 96 GLN A O 1
ATOM 777 N N . ALA A 1 97 ? 13.539 -5.526 -0.171 1.00 93.31 97 ALA A N 1
ATOM 778 C CA . ALA A 1 97 ? 14.409 -6.699 -0.228 1.00 93.31 97 ALA A CA 1
ATOM 779 C C . ALA A 1 97 ? 14.256 -7.504 -1.528 1.00 93.31 97 ALA A C 1
ATOM 781 O O . ALA A 1 97 ? 15.237 -8.091 -1.986 1.00 93.31 97 ALA A O 1
ATOM 782 N N . HIS A 1 98 ? 13.070 -7.504 -2.147 1.00 90.06 98 HIS A N 1
ATOM 783 C CA . HIS A 1 98 ? 12.851 -8.157 -3.443 1.00 90.06 98 HIS A CA 1
ATOM 784 C C . HIS A 1 98 ? 13.686 -7.441 -4.510 1.00 90.06 98 HIS A C 1
ATOM 786 O O . HIS A 1 98 ? 13.447 -6.271 -4.791 1.00 90.06 98 HIS A O 1
ATOM 792 N N . LYS A 1 99 ? 14.696 -8.076 -5.093 1.00 89.00 99 LYS A N 1
ATOM 793 C CA . LYS A 1 99 ? 15.515 -7.448 -6.141 1.00 89.00 99 LYS A CA 1
ATOM 794 C C . LYS A 1 99 ? 15.024 -7.927 -7.493 1.00 89.00 99 LYS A C 1
ATOM 796 O O . LYS A 1 99 ? 14.774 -9.111 -7.631 1.00 89.00 99 LYS A O 1
ATOM 801 N N . GLU A 1 100 ? 14.919 -7.007 -8.451 1.00 86.75 100 GLU A N 1
ATOM 802 C CA . GLU A 1 100 ? 14.638 -7.342 -9.859 1.00 86.75 100 GLU A CA 1
ATOM 803 C C . GLU A 1 100 ? 13.320 -8.112 -10.062 1.00 86.75 100 GLU A C 1
ATOM 805 O O . GLU A 1 100 ? 13.175 -8.885 -10.996 1.00 86.75 100 GLU A O 1
ATOM 810 N N . GLU A 1 101 ? 12.349 -7.877 -9.178 1.00 92.19 101 GLU A N 1
ATOM 811 C CA . GLU A 1 101 ? 11.039 -8.521 -9.177 1.00 92.19 101 GLU A CA 1
ATOM 812 C C . GLU A 1 101 ? 9.957 -7.501 -8.797 1.00 92.19 101 GLU A C 1
ATOM 814 O O . GLU A 1 101 ? 10.164 -6.653 -7.914 1.00 92.19 101 GLU A O 1
ATOM 819 N N . ASN A 1 102 ? 8.773 -7.619 -9.401 1.00 94.81 102 ASN A N 1
ATOM 820 C CA . ASN A 1 102 ? 7.641 -6.724 -9.148 1.00 94.81 102 ASN A CA 1
ATOM 821 C C . ASN A 1 102 ? 6.320 -7.429 -8.815 1.00 94.81 102 ASN A C 1
ATOM 823 O O . ASN A 1 102 ? 5.291 -6.758 -8.731 1.00 94.81 102 ASN A O 1
ATOM 827 N N . TRP A 1 103 ? 6.346 -8.738 -8.546 1.00 96.94 103 TRP A N 1
ATOM 828 C CA . TRP A 1 103 ? 5.155 -9.521 -8.203 1.00 96.94 103 TRP A CA 1
ATOM 829 C C . TRP A 1 103 ? 4.337 -8.887 -7.067 1.00 96.94 103 TRP A C 1
ATOM 831 O O . TRP A 1 103 ? 3.121 -8.965 -7.060 1.00 96.94 103 TRP A O 1
ATOM 841 N N . ALA A 1 104 ? 4.983 -8.178 -6.137 1.00 97.50 104 ALA A N 1
ATOM 842 C CA . ALA A 1 104 ? 4.345 -7.526 -4.993 1.00 97.50 104 ALA A CA 1
ATOM 843 C C . ALA A 1 104 ? 3.701 -6.150 -5.300 1.00 97.50 104 ALA A C 1
ATOM 845 O O . ALA A 1 104 ? 3.222 -5.471 -4.386 1.00 97.50 104 ALA A O 1
ATOM 846 N N . LEU A 1 105 ? 3.677 -5.694 -6.559 1.00 97.88 105 LEU A N 1
ATOM 847 C CA . LEU A 1 105 ? 3.018 -4.437 -6.947 1.00 97.88 105 LEU A CA 1
ATOM 848 C C . LEU A 1 105 ? 1.506 -4.398 -6.651 1.00 97.88 105 LEU A C 1
ATOM 850 O O . LEU A 1 105 ? 1.048 -3.359 -6.163 1.00 97.88 105 LEU A O 1
ATOM 854 N N . PRO A 1 106 ? 0.717 -5.467 -6.876 1.00 98.25 106 PRO A N 1
ATOM 855 C CA . PRO A 1 106 ? -0.693 -5.483 -6.489 1.00 98.25 106 PRO A CA 1
ATOM 856 C C . PRO A 1 106 ? -0.869 -5.292 -4.974 1.00 98.25 106 PRO A C 1
ATOM 858 O O . PRO A 1 106 ? -1.712 -4.504 -4.540 1.00 98.25 106 PRO A O 1
ATOM 861 N N . VAL A 1 107 ? 0.007 -5.901 -4.165 1.00 98.44 107 VAL A N 1
ATOM 862 C CA . VAL A 1 107 ? 0.022 -5.741 -2.700 1.00 98.44 107 VAL A CA 1
ATOM 863 C C . VAL A 1 107 ? 0.300 -4.284 -2.324 1.00 98.44 107 VAL A C 1
ATOM 865 O O . VAL A 1 107 ? -0.436 -3.694 -1.531 1.00 98.44 107 VAL A O 1
ATOM 868 N N . MET A 1 108 ? 1.297 -3.654 -2.961 1.00 98.44 108 MET A N 1
ATOM 869 C CA . MET A 1 108 ? 1.588 -2.226 -2.794 1.00 98.44 108 MET A CA 1
ATOM 870 C C . MET A 1 108 ? 0.362 -1.360 -3.126 1.00 98.44 108 MET A C 1
ATOM 872 O O . MET A 1 108 ? 0.063 -0.411 -2.396 1.00 98.44 108 MET A O 1
ATOM 876 N N . HIS A 1 109 ? -0.363 -1.670 -4.207 1.00 98.31 109 HIS A N 1
ATOM 877 C CA . HIS A 1 109 ? -1.577 -0.944 -4.583 1.00 98.31 109 HIS A CA 1
ATOM 878 C C . HIS A 1 109 ? -2.662 -1.034 -3.503 1.00 98.31 109 HIS A C 1
ATOM 880 O O . HIS A 1 109 ? -3.262 -0.005 -3.164 1.00 98.31 109 HIS A O 1
ATOM 886 N N . ALA A 1 110 ? -2.892 -2.230 -2.955 1.00 98.50 110 ALA A N 1
ATOM 887 C CA . ALA A 1 110 ? -3.868 -2.468 -1.895 1.00 98.50 110 ALA A CA 1
ATOM 888 C C . ALA A 1 110 ? -3.515 -1.679 -0.626 1.00 98.50 110 ALA A C 1
ATOM 890 O O . ALA A 1 110 ? -4.277 -0.802 -0.206 1.00 98.50 110 ALA A O 1
ATOM 891 N N . VAL A 1 111 ? -2.314 -1.887 -0.077 1.00 98.38 111 VAL A N 1
ATOM 892 C CA . VAL A 1 111 ? -1.927 -1.276 1.205 1.00 98.38 111 VAL A CA 1
ATOM 893 C C . VAL A 1 111 ? -1.835 0.252 1.126 1.00 98.38 111 VAL A C 1
ATOM 895 O O . VAL A 1 111 ? -2.192 0.940 2.085 1.00 98.38 111 VAL A O 1
ATOM 898 N N . ALA A 1 112 ? -1.421 0.803 -0.024 1.00 98.38 112 ALA A N 1
ATOM 899 C CA . ALA A 1 112 ? -1.368 2.246 -0.261 1.00 98.38 112 ALA A CA 1
ATOM 900 C C . ALA A 1 112 ? -2.762 2.880 -0.387 1.00 98.38 112 ALA A C 1
ATOM 902 O O . ALA A 1 112 ? -2.979 4.020 0.043 1.00 98.38 112 ALA A O 1
ATOM 903 N N . LEU A 1 113 ? -3.715 2.167 -0.998 1.00 98.06 113 LEU A N 1
ATOM 904 C CA . LEU A 1 113 ? -5.098 2.621 -1.071 1.00 98.06 113 LEU A CA 1
ATOM 905 C C . LEU A 1 113 ? -5.723 2.671 0.324 1.00 98.06 113 LEU A C 1
ATOM 907 O O . LEU A 1 113 ? -6.301 3.706 0.677 1.00 98.06 113 LEU A O 1
ATOM 911 N N . ASP A 1 114 ? -5.573 1.593 1.088 1.00 98.25 114 ASP A N 1
ATOM 912 C CA . ASP A 1 114 ? -6.169 1.437 2.414 1.00 98.25 114 ASP A CA 1
ATOM 913 C C . ASP A 1 114 ? -5.562 2.435 3.407 1.00 98.25 114 ASP A C 1
ATOM 915 O O . ASP A 1 114 ? -6.301 3.117 4.118 1.00 98.25 114 ASP A O 1
ATOM 919 N N . LEU A 1 115 ? -4.243 2.672 3.347 1.00 98.56 115 LEU A N 1
ATOM 920 C CA . LEU A 1 115 ? -3.578 3.720 4.133 1.00 98.56 115 LEU A CA 1
ATOM 921 C C . LEU A 1 115 ? -4.213 5.096 3.910 1.00 98.56 115 LEU A C 1
ATOM 923 O O . LEU A 1 115 ? -4.516 5.801 4.869 1.00 98.56 115 LEU A O 1
ATOM 927 N N . ARG A 1 116 ? -4.451 5.484 2.652 1.00 98.12 116 ARG A N 1
ATOM 928 C CA . ARG A 1 116 ? -5.075 6.778 2.330 1.00 98.12 116 ARG A CA 1
ATOM 929 C C . ARG A 1 116 ? -6.509 6.864 2.860 1.00 98.12 116 ARG A C 1
ATOM 931 O O . ARG A 1 116 ? -6.934 7.935 3.296 1.00 98.12 116 ARG A O 1
ATOM 938 N N . VAL A 1 117 ? -7.270 5.772 2.775 1.00 97.94 117 VAL A N 1
ATOM 939 C CA . VAL A 1 117 ? -8.658 5.718 3.261 1.00 97.94 117 VAL A CA 1
ATOM 940 C C . VAL A 1 117 ? -8.693 5.834 4.783 1.00 97.94 117 VAL A C 1
ATOM 942 O O . VAL A 1 117 ? -9.419 6.683 5.302 1.00 97.94 117 VAL A O 1
ATOM 945 N N . PHE A 1 118 ? -7.869 5.071 5.499 1.00 98.06 118 PHE A N 1
ATOM 946 C CA . PHE A 1 118 ? -7.817 5.147 6.958 1.00 98.06 118 PHE A CA 1
ATOM 947 C C . PHE A 1 118 ? -7.239 6.453 7.467 1.00 98.06 118 PHE A C 1
ATOM 949 O O . PHE A 1 118 ? -7.792 7.001 8.412 1.00 98.06 118 PHE A O 1
ATOM 956 N N . ALA A 1 119 ? -6.228 7.015 6.804 1.00 97.75 119 ALA A N 1
ATOM 957 C CA . ALA A 1 119 ? -5.732 8.347 7.130 1.00 97.75 119 ALA A CA 1
ATOM 958 C C . ALA A 1 119 ? -6.863 9.377 7.073 1.00 97.75 119 ALA A C 1
ATOM 960 O O . ALA A 1 119 ? -7.052 10.137 8.013 1.00 97.75 119 ALA A O 1
ATOM 961 N N . ASN A 1 120 ? -7.679 9.347 6.014 1.00 96.81 120 ASN A N 1
ATOM 962 C CA . ASN A 1 120 ? -8.838 10.224 5.891 1.00 96.81 120 ASN A CA 1
ATOM 963 C C . ASN A 1 120 ? -9.885 10.001 7.001 1.00 96.81 120 ASN A C 1
ATOM 965 O O . ASN A 1 120 ? -10.456 10.969 7.499 1.00 96.81 120 ASN A O 1
ATOM 969 N N . ASN A 1 121 ? -10.163 8.751 7.371 1.00 96.81 121 ASN A N 1
ATOM 970 C CA . ASN A 1 121 ? -11.162 8.442 8.397 1.00 96.81 121 ASN A CA 1
ATOM 971 C C . ASN A 1 121 ? -10.671 8.825 9.803 1.00 96.81 121 ASN A C 1
ATOM 973 O O . ASN A 1 121 ? -11.429 9.411 10.577 1.00 96.81 121 ASN A O 1
ATOM 977 N N . ALA A 1 122 ? -9.401 8.550 10.110 1.00 97.06 122 ALA A N 1
ATOM 978 C CA . ALA A 1 122 ? -8.745 8.944 11.352 1.00 97.06 122 ALA A CA 1
ATOM 979 C C . ALA A 1 122 ? -8.697 10.469 11.500 1.00 97.06 122 ALA A C 1
ATOM 981 O O . ALA A 1 122 ? -9.041 10.989 12.559 1.00 97.06 122 ALA A O 1
ATOM 982 N N . ASP A 1 123 ? -8.347 11.184 10.424 1.00 95.00 123 ASP A N 1
ATOM 983 C CA . ASP A 1 123 ? -8.339 12.649 10.376 1.00 95.00 123 ASP A CA 1
ATOM 984 C C . ASP A 1 123 ? -9.714 13.217 10.751 1.00 95.00 123 ASP A C 1
ATOM 986 O O . ASP A 1 123 ? -9.843 14.009 11.682 1.00 95.00 123 ASP A O 1
ATOM 990 N N . GLN A 1 124 ? -10.779 12.710 10.119 1.00 94.56 124 GLN A N 1
ATOM 991 C CA . GLN A 1 124 ? -12.151 13.121 10.422 1.00 94.56 124 GLN A CA 1
ATOM 992 C C . GLN A 1 124 ? -12.557 12.815 11.869 1.00 94.56 124 GLN A C 1
ATOM 994 O O . GLN A 1 124 ? -13.233 13.631 12.498 1.00 94.56 124 GLN A O 1
ATOM 999 N N . GLN A 1 125 ? -12.176 11.653 12.409 1.00 94.69 125 GLN A N 1
ATOM 1000 C CA . GLN A 1 125 ? -12.466 11.311 13.803 1.00 94.69 125 GLN A CA 1
ATOM 1001 C C . GLN A 1 125 ? -11.730 12.223 14.789 1.00 94.69 125 GLN A C 1
ATOM 1003 O O . GLN A 1 125 ? -12.324 12.655 15.778 1.00 94.69 125 GLN A O 1
ATOM 1008 N N . LEU A 1 126 ? -10.458 12.525 14.535 1.00 93.94 126 LEU A N 1
ATOM 1009 C CA . LEU A 1 126 ? -9.650 13.379 15.402 1.00 93.94 126 LEU A CA 1
ATOM 1010 C C . LEU A 1 126 ? -10.108 14.836 15.369 1.00 93.94 126 LEU A C 1
ATOM 1012 O O . LEU A 1 126 ? -10.217 15.452 16.430 1.00 93.94 126 LEU A O 1
ATOM 1016 N N . VAL A 1 127 ? -10.437 15.355 14.184 1.00 94.06 127 VAL A N 1
ATOM 1017 C CA . VAL A 1 127 ? -10.991 16.705 14.011 1.00 94.06 127 VAL A CA 1
ATOM 1018 C C . VAL A 1 127 ? -12.316 16.834 14.763 1.00 94.06 127 VAL A C 1
ATOM 1020 O O . VAL A 1 127 ? -12.492 17.776 15.531 1.00 94.06 127 VAL A O 1
ATOM 1023 N N . LYS A 1 128 ? -13.220 15.847 14.648 1.00 92.75 128 LYS A N 1
ATOM 1024 C CA . LYS A 1 128 ? -14.482 15.822 15.418 1.00 92.75 128 LYS A CA 1
ATOM 1025 C C . LYS A 1 128 ? -14.264 15.793 16.934 1.00 92.75 128 LYS A C 1
ATOM 1027 O O . LYS A 1 128 ? -15.078 16.337 17.670 1.00 92.75 128 LYS A O 1
ATOM 1032 N N . LYS A 1 129 ? -13.181 15.164 17.400 1.00 92.88 129 LYS A N 1
ATOM 1033 C CA . LYS A 1 129 ? -12.788 15.120 18.819 1.00 92.88 129 LYS A CA 1
ATOM 1034 C C . LYS A 1 129 ? -12.002 16.365 19.270 1.00 92.88 129 LYS A C 1
ATOM 1036 O O . LYS A 1 129 ? -11.622 16.420 20.435 1.00 92.88 129 LYS A O 1
ATOM 1041 N N . GLY A 1 130 ? -11.713 17.321 18.379 1.00 90.19 130 GLY A N 1
ATOM 1042 C CA . GLY A 1 130 ? -10.899 18.507 18.677 1.00 90.19 130 GLY A CA 1
ATOM 1043 C C . GLY A 1 130 ? -9.429 18.201 18.994 1.00 90.19 130 GLY A C 1
ATOM 1044 O O . GLY A 1 130 ? -8.773 18.991 19.664 1.00 90.19 130 GLY A O 1
ATOM 1045 N N . LYS A 1 131 ? -8.916 17.038 18.565 1.00 89.31 131 LYS A N 1
ATOM 1046 C CA . LYS A 1 131 ? -7.574 16.533 18.923 1.00 89.31 131 LYS A CA 1
ATOM 1047 C C . LYS A 1 131 ? -6.521 16.680 17.818 1.00 89.31 131 LYS A C 1
ATOM 1049 O O . LYS A 1 131 ? -5.371 16.323 18.049 1.00 89.31 131 LYS A O 1
ATOM 1054 N N . SER A 1 132 ? -6.900 17.139 16.627 1.00 89.12 132 SER A N 1
ATOM 1055 C CA . SER A 1 132 ? -5.994 17.312 15.482 1.00 89.12 132 SER A CA 1
ATOM 1056 C C . SER A 1 132 ? -6.550 18.358 14.521 1.00 89.12 132 SER A C 1
ATOM 1058 O O . SER A 1 132 ? -7.753 18.642 14.537 1.00 89.12 132 SER A O 1
ATOM 1060 N N . THR A 1 133 ? -5.684 18.906 13.677 1.00 88.31 133 THR A N 1
ATOM 1061 C CA . THR A 1 133 ? -6.071 19.766 12.562 1.00 88.31 133 THR A CA 1
ATOM 1062 C C . THR A 1 133 ? -6.394 18.940 11.317 1.00 88.31 133 THR A C 1
ATOM 1064 O O . THR A 1 133 ? -6.016 17.773 11.201 1.00 88.31 133 THR A O 1
ATOM 1067 N N . VAL A 1 134 ? -7.151 19.537 10.394 1.00 88.00 134 VAL A N 1
ATOM 1068 C CA . VAL A 1 134 ? -7.546 18.879 9.144 1.00 88.00 134 VAL A CA 1
ATOM 1069 C C . VAL A 1 134 ? -6.303 18.615 8.298 1.00 88.00 134 VAL A C 1
ATOM 1071 O O . VAL A 1 134 ? -5.625 19.553 7.886 1.00 88.00 134 VAL A O 1
ATOM 1074 N N . GLY A 1 135 ? -6.053 17.350 7.978 1.00 91.31 135 GLY A N 1
ATOM 1075 C CA . GLY A 1 135 ? -4.955 16.926 7.117 1.00 91.31 135 GLY A CA 1
ATOM 1076 C C . GLY A 1 135 ? -3.742 16.350 7.843 1.00 91.31 135 GLY A C 1
ATOM 1077 O O . GLY A 1 135 ? -2.901 15.759 7.168 1.00 91.31 135 GLY A O 1
ATOM 1078 N N . ASP A 1 136 ? -3.660 16.422 9.174 1.00 93.19 136 ASP A N 1
ATOM 1079 C CA . ASP A 1 136 ? -2.504 15.924 9.938 1.00 93.19 136 ASP A CA 1
ATOM 1080 C C . ASP A 1 136 ? -2.227 14.433 9.687 1.00 93.19 136 ASP A C 1
ATOM 1082 O O . ASP A 1 136 ? -1.075 14.015 9.530 1.00 93.19 136 ASP A O 1
ATOM 1086 N N . MET A 1 137 ? -3.274 13.600 9.641 1.00 94.81 137 MET A N 1
ATOM 1087 C CA . MET A 1 137 ? -3.092 12.165 9.372 1.00 94.81 137 MET A CA 1
ATOM 1088 C C . MET A 1 137 ? -2.781 11.910 7.898 1.00 94.81 137 MET A C 1
ATOM 1090 O O . MET A 1 137 ? -2.015 11.007 7.565 1.00 94.81 137 MET A O 1
ATOM 1094 N N . LEU A 1 138 ? -3.348 12.722 7.005 1.00 96.38 138 LEU A N 1
ATOM 1095 C CA . LEU A 1 138 ? -3.099 12.624 5.570 1.00 96.38 138 LEU A CA 1
ATOM 1096 C C . LEU A 1 138 ? -1.652 12.988 5.220 1.00 96.38 138 LEU A C 1
ATOM 1098 O O . LEU A 1 138 ? -1.062 12.340 4.358 1.00 96.38 138 LEU A O 1
ATOM 1102 N N . GLU A 1 139 ? -1.060 13.965 5.903 1.00 95.88 139 GLU A N 1
ATOM 1103 C CA . GLU A 1 139 ? 0.350 14.331 5.740 1.00 95.88 139 GLU A CA 1
ATOM 1104 C C . GLU A 1 139 ? 1.284 13.187 6.122 1.00 95.88 139 GLU A C 1
ATOM 1106 O O . GLU A 1 139 ? 2.127 12.782 5.320 1.00 95.88 139 GLU A O 1
ATOM 1111 N N . LYS A 1 140 ? 1.059 12.585 7.293 1.00 96.25 140 LYS A N 1
ATOM 1112 C CA . LYS A 1 140 ? 1.821 11.413 7.748 1.00 96.25 140 LYS A CA 1
ATOM 1113 C C . LYS A 1 140 ? 1.671 10.229 6.787 1.00 96.25 140 LYS A C 1
ATOM 1115 O O . LYS A 1 140 ? 2.644 9.537 6.488 1.00 96.25 140 LYS A O 1
ATOM 1120 N N . ALA A 1 141 ? 0.471 10.016 6.247 1.00 97.88 141 ALA A N 1
ATOM 1121 C CA . ALA A 1 141 ? 0.245 8.995 5.229 1.00 97.88 141 ALA A CA 1
ATOM 1122 C C . ALA A 1 141 ? 0.997 9.301 3.923 1.00 97.88 141 ALA A C 1
ATOM 1124 O O . ALA A 1 141 ? 1.547 8.389 3.304 1.00 97.88 141 ALA A O 1
ATOM 1125 N N . ALA A 1 142 ? 1.059 10.570 3.505 1.00 97.69 142 ALA A N 1
ATOM 1126 C CA . ALA A 1 142 ? 1.787 10.979 2.307 1.00 97.69 142 ALA A CA 1
ATOM 1127 C C . ALA A 1 142 ? 3.296 10.719 2.424 1.00 97.69 142 ALA A C 1
ATOM 1129 O O . ALA A 1 142 ? 3.896 10.249 1.459 1.00 97.69 142 ALA A O 1
ATOM 1130 N N . GLU A 1 143 ? 3.905 10.948 3.590 1.00 97.19 143 GLU A N 1
ATOM 1131 C CA . GLU A 1 143 ? 5.319 10.617 3.839 1.00 97.19 143 GLU A CA 1
ATOM 1132 C C . GLU A 1 143 ? 5.604 9.121 3.644 1.00 97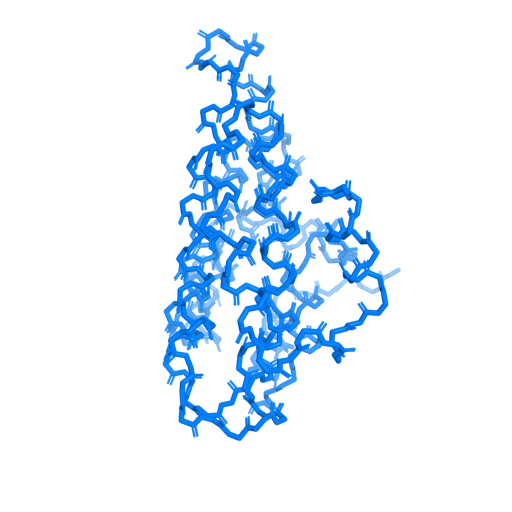.19 143 GLU A C 1
ATOM 1134 O O . GLU A 1 143 ? 6.604 8.728 3.029 1.00 97.19 143 GLU A O 1
ATOM 1139 N N . LEU A 1 144 ? 4.692 8.270 4.113 1.00 97.88 144 LEU A N 1
ATOM 1140 C CA . LEU A 1 144 ? 4.831 6.826 3.969 1.00 97.88 144 LEU A CA 1
ATOM 1141 C C . LEU A 1 144 ? 4.623 6.372 2.514 1.00 97.88 144 LEU A C 1
ATOM 1143 O O . LEU A 1 144 ? 5.414 5.580 2.001 1.00 97.88 144 LEU A O 1
ATOM 1147 N N . LEU A 1 145 ? 3.646 6.943 1.801 1.00 98.31 145 LEU A N 1
ATOM 1148 C CA . LEU A 1 145 ? 3.458 6.701 0.362 1.00 98.31 145 LEU A CA 1
ATOM 1149 C C . LEU A 1 145 ? 4.648 7.186 -0.480 1.00 98.31 145 LEU A C 1
ATOM 1151 O O . LEU A 1 145 ? 5.024 6.527 -1.451 1.00 98.31 145 LEU A O 1
ATOM 1155 N N . LEU A 1 146 ? 5.275 8.305 -0.104 1.00 97.81 146 LEU A N 1
ATOM 1156 C CA . LEU A 1 146 ? 6.515 8.779 -0.724 1.00 97.81 146 LEU A CA 1
ATOM 1157 C C . LEU A 1 146 ? 7.668 7.793 -0.513 1.00 97.81 146 LEU A C 1
ATOM 1159 O O . LEU A 1 146 ? 8.527 7.666 -1.383 1.00 97.81 146 LEU A O 1
ATOM 1163 N N . SER A 1 147 ? 7.682 7.073 0.608 1.00 98.12 147 SER A N 1
ATOM 1164 C CA . SER A 1 147 ? 8.691 6.046 0.878 1.00 98.12 147 SER A CA 1
ATOM 1165 C C . SER A 1 147 ? 8.516 4.839 -0.051 1.00 98.12 147 SER A C 1
ATOM 1167 O O . SER A 1 147 ? 9.492 4.404 -0.662 1.00 98.12 147 SER A O 1
ATOM 1169 N N . CYS A 1 148 ? 7.277 4.381 -0.273 1.00 97.88 148 CYS A N 1
ATOM 1170 C CA . CYS A 1 148 ? 6.968 3.388 -1.313 1.00 97.88 148 CYS A CA 1
ATOM 1171 C C . CYS A 1 148 ? 7.389 3.880 -2.706 1.00 97.88 148 CYS A C 1
ATOM 1173 O O . CYS A 1 148 ? 8.020 3.147 -3.465 1.00 97.88 148 CYS A O 1
ATOM 1175 N N . PHE A 1 149 ? 7.098 5.145 -3.025 1.00 97.88 149 PHE A N 1
ATOM 1176 C CA . PHE A 1 149 ? 7.441 5.734 -4.320 1.00 97.88 149 PHE A CA 1
ATOM 1177 C C . PHE A 1 149 ? 8.951 5.750 -4.556 1.00 97.88 149 PHE A C 1
ATOM 1179 O O . PHE A 1 149 ? 9.400 5.412 -5.648 1.00 97.88 149 PHE A O 1
ATOM 1186 N N . ARG A 1 150 ? 9.742 6.097 -3.534 1.00 96.75 150 ARG A N 1
ATOM 1187 C CA . ARG A 1 150 ? 11.209 6.093 -3.616 1.00 96.75 150 ARG A CA 1
ATOM 1188 C C . ARG A 1 150 ? 11.761 4.702 -3.912 1.00 96.75 150 ARG A C 1
ATOM 1190 O O . ARG A 1 150 ? 12.651 4.605 -4.750 1.00 96.75 150 ARG A O 1
ATOM 1197 N N . VAL A 1 151 ? 11.212 3.649 -3.297 1.00 96.12 151 VAL A N 1
ATOM 1198 C CA . VAL A 1 151 ? 11.611 2.261 -3.596 1.00 96.12 151 VAL A CA 1
ATOM 1199 C C . VAL A 1 151 ? 11.370 1.941 -5.073 1.00 96.12 151 VAL A C 1
ATOM 1201 O O . VAL A 1 151 ? 12.297 1.494 -5.745 1.00 96.12 151 VAL A O 1
ATOM 1204 N N . CYS A 1 152 ? 10.189 2.265 -5.610 1.00 96.12 152 CYS A N 1
ATOM 1205 C CA . CYS A 1 152 ? 9.893 2.072 -7.034 1.00 96.12 152 CYS A CA 1
ATOM 1206 C C . CYS A 1 152 ? 10.794 2.912 -7.953 1.00 96.12 152 CYS A C 1
ATOM 1208 O O . CYS A 1 152 ? 11.276 2.420 -8.968 1.00 96.12 152 CYS A O 1
ATOM 1210 N N . ALA A 1 153 ? 11.042 4.177 -7.608 1.00 94.50 153 ALA A N 1
ATOM 1211 C CA . ALA A 1 153 ? 11.847 5.085 -8.424 1.00 94.50 153 ALA A CA 1
ATOM 1212 C C . ALA A 1 153 ? 13.335 4.695 -8.453 1.00 94.50 153 ALA A C 1
ATOM 1214 O O . ALA A 1 153 ? 14.000 4.884 -9.473 1.00 94.50 153 ALA A O 1
ATOM 1215 N N . SER A 1 154 ? 13.848 4.131 -7.354 1.00 93.44 154 SER A N 1
ATOM 1216 C CA . SER A 1 154 ? 15.234 3.654 -7.238 1.00 93.44 154 SER A CA 1
ATOM 1217 C C . SER A 1 154 ? 15.508 2.333 -7.960 1.00 93.44 154 SER A C 1
ATOM 1219 O O . SER A 1 154 ? 16.659 1.904 -8.025 1.00 93.44 154 SER A O 1
ATOM 1221 N N . ASP A 1 155 ? 14.479 1.693 -8.516 1.00 91.75 155 ASP A N 1
ATOM 1222 C CA . ASP A 1 155 ? 14.613 0.425 -9.220 1.00 91.75 155 ASP A CA 1
ATOM 1223 C C . ASP A 1 155 ? 15.199 0.628 -10.628 1.00 91.75 155 ASP A C 1
ATOM 1225 O O . ASP A 1 155 ? 14.504 0.915 -11.609 1.00 91.75 155 ASP A O 1
ATOM 1229 N N . THR A 1 156 ? 16.528 0.581 -10.711 1.00 86.44 156 THR A N 1
ATOM 1230 C CA . THR A 1 156 ? 17.294 0.834 -11.942 1.00 86.44 156 THR A CA 1
ATOM 1231 C C . THR A 1 156 ? 17.874 -0.421 -12.578 1.00 86.44 156 THR A C 1
ATOM 1233 O O . THR A 1 156 ? 18.352 -0.336 -13.706 1.00 86.44 156 THR A O 1
ATOM 1236 N N . ARG A 1 157 ? 17.860 -1.554 -11.869 1.00 82.94 157 ARG A N 1
ATOM 1237 C CA . ARG A 1 157 ? 18.504 -2.802 -12.309 1.00 82.94 157 ARG A CA 1
ATOM 1238 C C . ARG A 1 157 ? 17.535 -3.787 -12.950 1.00 82.94 157 ARG A C 1
ATOM 1240 O O . ARG A 1 157 ? 17.952 -4.547 -13.813 1.00 82.94 157 ARG A O 1
ATOM 1247 N N . ALA A 1 158 ? 16.264 -3.747 -12.552 1.00 86.94 158 ALA A N 1
ATOM 1248 C CA . ALA A 1 158 ? 15.244 -4.620 -13.106 1.00 86.94 158 ALA A CA 1
ATOM 1249 C C . ALA A 1 158 ? 15.039 -4.377 -14.608 1.00 86.94 158 ALA A C 1
ATOM 1251 O O . ALA A 1 158 ? 15.113 -3.238 -15.089 1.00 86.94 158 ALA A O 1
ATOM 1252 N N . GLY A 1 159 ? 14.717 -5.451 -15.333 1.00 87.94 159 GLY A N 1
ATOM 1253 C CA . GLY A 1 159 ? 14.179 -5.349 -16.684 1.00 87.94 159 GLY A CA 1
ATOM 1254 C C . GLY A 1 159 ? 12.881 -4.538 -16.700 1.00 87.94 159 GLY A C 1
ATOM 1255 O O . GLY A 1 159 ? 12.232 -4.346 -15.674 1.00 87.94 159 GLY A O 1
ATOM 1256 N N . ARG A 1 160 ? 12.488 -4.037 -17.876 1.00 89.88 160 ARG A N 1
ATOM 1257 C CA . ARG A 1 160 ? 11.284 -3.201 -18.020 1.00 89.88 160 ARG A CA 1
ATOM 1258 C C . ARG A 1 160 ? 10.034 -3.884 -17.458 1.00 89.88 160 ARG A C 1
ATOM 1260 O O . ARG A 1 160 ? 9.279 -3.230 -16.748 1.00 89.88 160 ARG A O 1
ATOM 1267 N N . GLU A 1 161 ? 9.841 -5.165 -17.762 1.00 89.94 161 GLU A N 1
ATOM 1268 C CA . GLU A 1 161 ? 8.668 -5.941 -17.341 1.00 89.94 161 GLU A CA 1
ATOM 1269 C C . GLU A 1 161 ? 8.660 -6.208 -15.835 1.00 89.94 161 GLU A C 1
ATOM 1271 O O . GLU A 1 161 ? 7.626 -6.037 -15.200 1.00 89.94 161 GLU A O 1
ATOM 1276 N N . ASP A 1 162 ? 9.820 -6.503 -15.245 1.00 92.81 162 ASP A N 1
ATOM 1277 C CA . ASP A 1 162 ? 9.961 -6.844 -13.821 1.00 92.81 162 ASP A CA 1
ATOM 1278 C C . ASP A 1 162 ? 10.199 -5.623 -12.925 1.00 92.81 162 ASP A C 1
ATOM 1280 O O . ASP A 1 162 ? 10.435 -5.746 -11.721 1.00 92.81 162 ASP A O 1
ATOM 1284 N N . SER A 1 163 ? 10.161 -4.416 -13.494 1.00 94.94 163 SER A N 1
ATOM 1285 C CA . SER A 1 163 ? 10.476 -3.211 -12.740 1.00 94.94 163 SER A CA 1
ATOM 1286 C C . SER A 1 163 ? 9.336 -2.791 -11.818 1.00 94.94 163 SER A C 1
ATOM 1288 O O . SER A 1 163 ? 8.159 -2.743 -12.178 1.00 94.94 163 SER A O 1
ATOM 1290 N N . LYS A 1 164 ? 9.691 -2.339 -10.619 1.00 96.12 164 LYS A N 1
ATOM 1291 C CA . LYS A 1 164 ? 8.766 -1.695 -9.677 1.00 96.12 164 LYS A CA 1
ATOM 1292 C C . LYS A 1 164 ? 8.335 -0.308 -10.134 1.00 96.12 164 LYS A C 1
ATOM 1294 O O . LYS A 1 164 ? 7.384 0.248 -9.580 1.00 96.12 164 LYS A O 1
ATOM 1299 N N . LYS A 1 165 ? 8.984 0.260 -11.157 1.00 96.12 165 LYS A N 1
ATOM 1300 C CA . LYS A 1 165 ? 8.596 1.546 -11.753 1.00 96.12 165 LYS A CA 1
ATOM 1301 C C . LYS A 1 165 ? 7.144 1.555 -12.234 1.00 96.12 165 LYS A C 1
ATOM 1303 O O . LYS A 1 165 ? 6.506 2.602 -12.160 1.00 96.12 165 LYS A O 1
ATOM 1308 N N . TRP A 1 166 ? 6.582 0.398 -12.589 1.00 96.69 166 TRP A N 1
ATOM 1309 C CA . TRP A 1 166 ? 5.155 0.234 -12.886 1.00 96.69 166 TRP A CA 1
ATOM 1310 C C . TRP A 1 166 ? 4.223 0.705 -11.755 1.00 96.69 166 TRP A C 1
ATOM 1312 O O . TRP A 1 166 ? 3.123 1.191 -12.020 1.00 96.69 166 TRP A O 1
ATOM 1322 N N . GLY A 1 167 ? 4.674 0.664 -10.498 1.00 96.75 167 GLY A N 1
ATOM 1323 C CA . GLY A 1 167 ? 3.919 1.162 -9.345 1.00 96.75 167 GLY A CA 1
ATOM 1324 C C . GLY A 1 167 ? 3.936 2.685 -9.160 1.00 96.75 167 GLY A C 1
ATOM 1325 O O . GLY A 1 167 ? 3.139 3.218 -8.381 1.00 96.75 167 GLY A O 1
ATOM 1326 N N . MET A 1 168 ? 4.820 3.421 -9.849 1.00 97.56 168 MET A N 1
ATOM 1327 C CA . MET A 1 168 ? 5.021 4.855 -9.594 1.00 97.56 168 MET A CA 1
ATOM 1328 C C . MET A 1 168 ? 3.767 5.680 -9.878 1.00 97.56 168 MET A C 1
ATOM 1330 O O . MET A 1 168 ? 3.368 6.486 -9.035 1.00 97.56 168 MET A O 1
ATOM 1334 N N . LEU A 1 169 ? 3.112 5.473 -11.027 1.00 97.81 169 LEU A N 1
ATOM 1335 C CA . LEU A 1 169 ? 1.948 6.283 -11.393 1.00 97.81 169 LEU A CA 1
ATOM 1336 C C . LEU A 1 169 ? 0.758 6.036 -10.459 1.00 97.81 169 LEU A C 1
ATOM 1338 O O . LEU A 1 169 ? 0.024 6.968 -10.118 1.00 97.81 169 LEU A O 1
ATOM 1342 N N . PHE A 1 170 ? 0.585 4.799 -9.982 1.00 98.06 170 PHE A N 1
ATOM 1343 C CA . PHE A 1 170 ? -0.434 4.497 -8.982 1.00 98.06 170 PHE A CA 1
ATOM 1344 C C . PHE A 1 170 ? -0.220 5.304 -7.699 1.00 98.06 170 PHE A C 1
ATOM 1346 O O . PHE A 1 170 ? -1.166 5.934 -7.209 1.00 98.06 170 PHE A O 1
ATOM 1353 N N . LEU A 1 171 ? 1.008 5.301 -7.172 1.00 98.31 171 LEU A N 1
ATOM 1354 C CA . LEU A 1 171 ? 1.370 6.022 -5.952 1.00 98.31 171 LEU A CA 1
ATOM 1355 C C . LEU A 1 171 ? 1.224 7.534 -6.128 1.00 98.31 171 LEU A C 1
ATOM 1357 O O . LEU A 1 171 ? 0.616 8.181 -5.275 1.00 98.31 171 LEU A O 1
ATOM 1361 N N . VAL A 1 172 ? 1.683 8.088 -7.254 1.00 98.06 172 VAL A N 1
ATOM 1362 C CA . VAL A 1 172 ? 1.520 9.516 -7.577 1.00 98.06 172 VAL A CA 1
ATOM 1363 C C . VAL A 1 172 ? 0.045 9.911 -7.605 1.00 98.06 172 VAL A C 1
ATOM 1365 O O . VAL A 1 172 ? -0.333 10.901 -6.985 1.00 98.06 172 VAL A O 1
ATOM 1368 N N . ASN A 1 173 ? -0.824 9.092 -8.197 1.00 98.12 173 ASN A N 1
ATOM 1369 C CA . ASN A 1 173 ? -2.267 9.343 -8.185 1.00 98.12 173 ASN A CA 1
ATOM 1370 C C . ASN A 1 173 ? -2.876 9.318 -6.768 1.00 98.12 173 ASN A C 1
ATOM 1372 O O . ASN A 1 173 ? -3.841 10.041 -6.495 1.00 98.12 173 ASN A O 1
ATOM 1376 N N . ARG A 1 174 ? -2.349 8.500 -5.844 1.00 97.44 174 ARG A N 1
ATOM 1377 C CA . ARG A 1 174 ? -2.768 8.543 -4.430 1.00 97.44 174 ARG A CA 1
ATOM 1378 C C . ARG A 1 174 ? -2.243 9.793 -3.727 1.00 97.44 174 ARG A C 1
ATOM 1380 O O . ARG A 1 174 ? -3.005 10.418 -2.991 1.00 97.44 174 ARG A O 1
ATOM 1387 N N . LEU A 1 175 ? -0.991 10.164 -3.984 1.00 97.88 175 LEU A N 1
ATOM 1388 C CA . LEU A 1 175 ? -0.355 11.362 -3.439 1.00 97.88 175 LEU A CA 1
ATOM 1389 C C . LEU A 1 175 ? -1.078 12.631 -3.898 1.00 97.88 175 LEU A C 1
ATOM 1391 O O . LEU A 1 175 ? -1.405 13.455 -3.055 1.00 97.88 175 LEU A O 1
ATOM 1395 N N . PHE A 1 176 ? -1.454 12.750 -5.175 1.00 97.94 176 PHE A N 1
ATOM 1396 C CA . PHE A 1 176 ? -2.269 13.866 -5.667 1.00 97.94 176 PHE A CA 1
ATOM 1397 C C . PHE A 1 176 ? -3.586 13.995 -4.904 1.00 97.94 176 PHE A C 1
ATOM 1399 O O . PHE A 1 176 ? -3.915 15.078 -4.425 1.00 97.94 176 PHE A O 1
ATOM 1406 N N . LYS A 1 177 ? -4.305 12.887 -4.685 1.00 96.75 177 LYS A N 1
ATOM 1407 C CA . LYS A 1 177 ? -5.538 12.900 -3.879 1.00 96.75 177 LYS A CA 1
ATOM 1408 C C . LYS A 1 177 ? -5.321 13.466 -2.476 1.00 96.75 177 LYS A C 1
ATOM 1410 O O . LYS A 1 177 ? -6.209 14.146 -1.969 1.00 96.75 177 LYS A O 1
ATOM 1415 N N . ILE A 1 178 ? -4.178 13.181 -1.854 1.00 97.00 178 ILE A N 1
ATOM 1416 C CA . ILE A 1 178 ? -3.822 13.745 -0.551 1.00 97.00 178 ILE A CA 1
ATOM 1417 C C . ILE A 1 178 ? -3.451 15.223 -0.693 1.00 97.00 178 ILE A C 1
ATOM 1419 O O . ILE A 1 178 ? -4.085 16.058 -0.057 1.00 97.00 178 ILE A O 1
ATOM 1423 N N . CYS A 1 179 ? -2.482 15.558 -1.548 1.00 96.06 179 CYS A N 1
ATOM 1424 C CA . CYS A 1 179 ? -1.951 16.912 -1.712 1.00 96.06 179 CYS A CA 1
ATOM 1425 C C . CYS A 1 179 ? -3.031 17.939 -2.067 1.00 96.06 179 CYS A C 1
ATOM 1427 O O . CYS A 1 179 ? -3.018 19.038 -1.516 1.00 96.06 179 CYS A O 1
ATOM 1429 N N . PHE A 1 180 ? -3.976 17.582 -2.940 1.00 95.56 180 PHE A N 1
ATOM 1430 C CA . PHE A 1 180 ? -5.115 18.442 -3.271 1.00 95.56 180 PHE A CA 1
ATOM 1431 C C . PHE A 1 180 ? -6.058 18.626 -2.081 1.00 95.56 180 PHE A C 1
ATOM 1433 O O . PHE A 1 180 ? -6.567 19.720 -1.867 1.00 95.56 180 PHE A O 1
ATOM 1440 N N . LYS A 1 181 ? -6.260 17.580 -1.274 1.00 94.56 181 LYS A N 1
ATOM 1441 C CA . LYS A 1 181 ? -7.129 17.644 -0.097 1.00 94.56 181 LYS A CA 1
ATOM 1442 C C . LYS A 1 181 ? -6.557 18.520 1.022 1.00 94.56 181 LYS A C 1
ATOM 1444 O O . LYS A 1 181 ? -7.319 19.232 1.663 1.00 94.56 181 LYS A O 1
ATOM 1449 N N . ILE A 1 182 ? -5.244 18.480 1.240 1.00 95.00 182 ILE A N 1
ATOM 1450 C CA . ILE A 1 182 ? -4.558 19.275 2.276 1.00 95.00 182 ILE A CA 1
ATOM 1451 C C . ILE A 1 182 ? -4.018 20.618 1.753 1.00 95.00 182 ILE A C 1
ATOM 1453 O O . ILE A 1 182 ? -3.262 21.293 2.442 1.00 95.00 182 ILE A O 1
ATOM 1457 N N . ASN A 1 183 ? -4.352 20.994 0.513 1.00 94.62 183 ASN A N 1
ATOM 1458 C CA . ASN A 1 183 ? -3.874 22.213 -0.148 1.00 94.62 183 ASN A CA 1
ATOM 1459 C C . ASN A 1 183 ? -2.330 22.365 -0.200 1.00 94.62 183 ASN A C 1
ATOM 1461 O O . ASN A 1 183 ? -1.788 23.470 -0.170 1.00 94.62 183 ASN A O 1
ATOM 1465 N N . LYS A 1 184 ? -1.587 21.253 -0.323 1.00 93.50 184 LYS A N 1
ATOM 1466 C CA . LYS A 1 184 ? -0.115 21.232 -0.483 1.00 93.50 184 LYS A CA 1
ATOM 1467 C C . LYS A 1 184 ? 0.296 20.902 -1.921 1.00 93.50 184 LYS A C 1
ATOM 1469 O O . LYS A 1 184 ? 1.069 19.981 -2.181 1.00 93.50 184 LYS A O 1
ATOM 1474 N N . LEU A 1 185 ? -0.212 21.679 -2.880 1.00 93.12 185 LEU A N 1
ATOM 1475 C CA . LEU A 1 185 ? -0.011 21.440 -4.321 1.00 93.12 185 LEU A CA 1
ATOM 1476 C C . LEU A 1 185 ? 1.459 21.520 -4.766 1.00 93.12 185 LEU A C 1
ATOM 1478 O O . LEU A 1 185 ? 1.856 20.869 -5.731 1.00 93.12 185 LEU A O 1
ATOM 1482 N N . HIS A 1 186 ? 2.300 22.269 -4.047 1.00 91.69 186 HIS A N 1
ATOM 1483 C CA . HIS A 1 186 ? 3.731 22.376 -4.349 1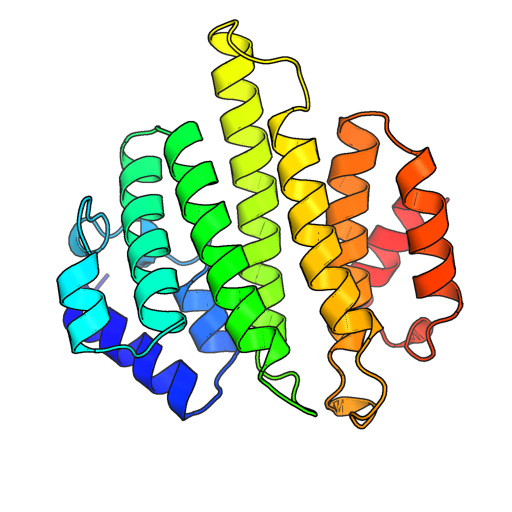.00 91.69 186 HIS A CA 1
ATOM 1484 C C . HIS A 1 186 ? 4.460 21.019 -4.293 1.00 91.69 186 HIS A C 1
ATOM 1486 O O . HIS A 1 186 ? 5.423 20.822 -5.035 1.00 91.69 186 HIS A O 1
ATOM 1492 N N . LEU A 1 187 ? 3.963 20.064 -3.495 1.00 91.81 187 LEU A N 1
ATOM 1493 C CA . LEU A 1 187 ? 4.500 18.702 -3.395 1.00 91.81 187 LEU A CA 1
ATOM 1494 C C . LEU A 1 187 ? 4.254 17.862 -4.660 1.00 91.81 187 LEU A C 1
ATOM 1496 O O . LEU A 1 187 ? 4.926 16.856 -4.868 1.00 91.81 187 LEU A O 1
ATOM 1500 N N . CYS A 1 188 ? 3.325 18.275 -5.528 1.00 94.75 188 CYS A N 1
ATOM 1501 C CA . CYS A 1 188 ? 3.011 17.555 -6.762 1.00 94.75 188 CYS A CA 1
ATOM 1502 C C . CYS A 1 188 ? 4.066 17.791 -7.853 1.00 94.75 188 CYS A C 1
ATOM 1504 O O . CYS A 1 188 ? 4.338 16.888 -8.639 1.00 94.75 188 CYS A O 1
ATOM 1506 N N . LYS A 1 189 ? 4.701 18.976 -7.894 1.00 94.44 189 LYS A N 1
ATOM 1507 C CA . LYS A 1 189 ? 5.633 19.350 -8.977 1.00 94.44 189 LYS A CA 1
ATOM 1508 C C . LYS A 1 189 ? 6.809 18.372 -9.132 1.00 94.44 189 LYS A C 1
ATOM 1510 O O . LYS A 1 189 ? 7.087 17.984 -10.266 1.00 94.44 189 LYS A O 1
ATOM 1515 N N . PRO A 1 190 ? 7.500 17.937 -8.058 1.00 95.94 190 PRO A N 1
ATOM 1516 C CA . PRO A 1 190 ? 8.560 16.939 -8.189 1.00 95.94 190 PRO A CA 1
ATOM 1517 C C . PRO A 1 190 ? 8.044 15.583 -8.684 1.00 95.94 190 PRO A C 1
ATOM 1519 O O . PRO A 1 190 ? 8.719 14.936 -9.476 1.00 95.94 190 PRO A O 1
ATOM 1522 N N . LEU A 1 191 ? 6.842 15.172 -8.268 1.00 96.31 191 LEU A N 1
ATOM 1523 C CA . LEU A 1 191 ? 6.243 13.896 -8.673 1.00 96.31 191 LEU A CA 1
ATOM 1524 C C . LEU A 1 191 ? 5.918 13.872 -10.169 1.00 96.31 191 LEU A C 1
ATOM 1526 O O . LEU A 1 191 ? 6.273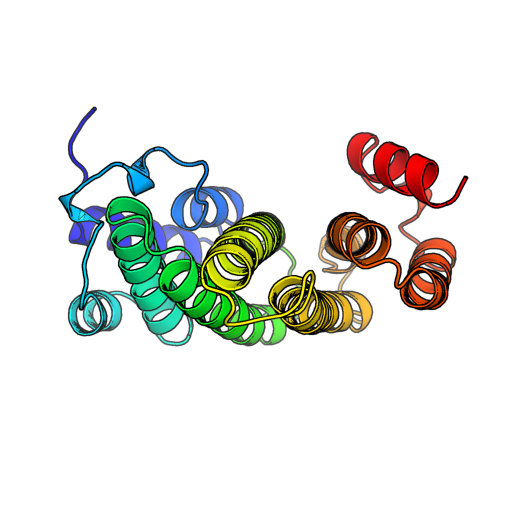 12.917 -10.853 1.00 96.31 191 LEU A O 1
ATOM 1530 N N . VAL A 1 192 ? 5.315 14.952 -10.676 1.00 96.38 192 VAL A N 1
ATOM 1531 C CA . VAL A 1 192 ? 5.038 15.151 -12.109 1.00 96.38 192 VAL A CA 1
ATOM 1532 C C . VAL A 1 192 ? 6.321 15.011 -12.921 1.00 96.38 192 VAL A C 1
ATOM 1534 O O . VAL A 1 192 ? 6.377 14.215 -13.848 1.00 96.38 192 VAL A O 1
ATOM 1537 N N . ARG A 1 193 ? 7.397 15.695 -12.509 1.00 96.31 193 ARG A N 1
ATOM 1538 C CA . ARG A 1 193 ? 8.691 15.634 -13.208 1.00 96.31 193 ARG A CA 1
ATOM 1539 C C . ARG A 1 193 ? 9.259 14.219 -13.303 1.00 96.31 193 ARG A C 1
ATOM 1541 O O . ARG A 1 193 ? 9.849 13.886 -14.323 1.00 96.31 193 ARG A O 1
ATOM 1548 N N . VAL A 1 194 ? 9.110 13.408 -12.255 1.00 95.69 194 VAL A N 1
ATOM 1549 C CA . VAL A 1 194 ? 9.606 12.021 -12.253 1.00 95.69 194 VAL A CA 1
ATOM 1550 C C . VAL A 1 194 ? 8.763 11.120 -13.158 1.00 95.69 194 VAL A C 1
ATOM 1552 O O . VAL A 1 194 ? 9.309 10.259 -13.840 1.00 95.69 194 VAL A O 1
ATOM 1555 N N . ILE A 1 195 ? 7.442 11.312 -13.193 1.00 96.25 195 ILE A N 1
ATOM 1556 C CA . ILE A 1 195 ? 6.573 10.564 -14.112 1.00 96.25 195 ILE A CA 1
ATOM 1557 C C . ILE A 1 195 ? 6.826 10.984 -15.560 1.00 96.25 195 ILE A C 1
ATOM 1559 O O . ILE A 1 195 ? 6.918 10.124 -16.432 1.00 96.25 195 ILE A O 1
ATOM 1563 N N . ASP A 1 196 ? 6.991 12.280 -15.819 1.00 94.88 196 ASP A N 1
ATOM 1564 C CA . ASP A 1 196 ? 7.205 12.799 -17.169 1.00 94.88 196 ASP A CA 1
ATOM 1565 C C . ASP A 1 196 ? 8.546 12.382 -17.777 1.00 94.88 196 ASP A C 1
ATOM 1567 O O . ASP A 1 196 ? 8.635 12.246 -18.995 1.00 94.88 196 ASP A O 1
ATOM 1571 N N . SER A 1 197 ? 9.568 12.148 -16.948 1.00 93.69 197 SER A N 1
ATOM 1572 C CA . SER A 1 197 ? 10.864 11.610 -17.380 1.00 93.69 197 SER A CA 1
ATOM 1573 C C . SER A 1 197 ? 10.923 10.079 -17.393 1.00 93.69 197 SER A C 1
ATOM 1575 O O . SER A 1 197 ? 11.941 9.501 -17.777 1.00 93.69 197 SER A O 1
ATOM 1577 N N . SER A 1 198 ? 9.853 9.399 -16.971 1.00 92.38 198 SER A N 1
ATOM 1578 C CA . SER A 1 198 ? 9.801 7.941 -16.930 1.00 92.38 198 SER A CA 1
ATOM 1579 C C . SER A 1 198 ? 9.670 7.351 -18.331 1.00 92.38 198 SER A C 1
ATOM 1581 O O . SER A 1 198 ? 8.784 7.726 -19.095 1.00 92.38 198 SER A O 1
ATOM 1583 N N . ILE A 1 199 ? 10.469 6.323 -18.620 1.00 90.12 199 ILE A N 1
ATOM 1584 C CA . ILE A 1 199 ? 10.346 5.529 -19.852 1.00 90.12 199 ILE A CA 1
ATOM 1585 C C . ILE A 1 199 ? 8.991 4.812 -19.980 1.00 90.12 199 ILE A C 1
ATOM 1587 O O . ILE A 1 199 ? 8.622 4.423 -21.078 1.00 90.12 199 ILE A O 1
ATOM 1591 N N . LEU A 1 200 ? 8.257 4.641 -18.871 1.00 92.69 200 LEU A N 1
ATOM 1592 C CA . LEU A 1 200 ? 6.968 3.939 -18.817 1.00 92.69 200 LEU A CA 1
ATOM 1593 C C . LEU A 1 200 ? 5.762 4.870 -19.002 1.00 92.69 200 LEU A C 1
ATOM 1595 O O . LEU A 1 200 ? 4.621 4.416 -18.922 1.00 92.69 200 LEU A O 1
ATOM 1599 N N . LYS A 1 201 ? 5.984 6.179 -19.189 1.00 90.88 201 LYS A N 1
ATOM 1600 C CA . LYS A 1 201 ? 4.932 7.211 -19.192 1.00 90.88 201 LYS A CA 1
ATOM 1601 C C . LYS A 1 201 ? 3.722 6.846 -20.057 1.00 90.88 201 LYS A C 1
ATOM 1603 O O . LYS A 1 201 ? 2.584 7.060 -19.634 1.00 90.88 201 LYS A O 1
ATOM 1608 N N . GLU A 1 202 ? 3.965 6.300 -21.243 1.00 92.38 202 GLU A N 1
ATOM 1609 C CA . GLU A 1 202 ? 2.906 5.970 -22.199 1.00 92.38 202 GLU A CA 1
ATOM 1610 C C . GLU A 1 202 ? 2.327 4.562 -22.023 1.00 92.38 202 GLU A C 1
ATOM 1612 O O . GLU A 1 202 ? 1.243 4.290 -22.540 1.00 92.38 202 GLU A O 1
ATOM 1617 N N . ASP A 1 203 ? 2.976 3.701 -21.240 1.00 95.00 203 ASP A N 1
ATOM 1618 C CA . ASP A 1 203 ? 2.571 2.302 -21.084 1.00 95.00 203 ASP A CA 1
ATOM 1619 C C . ASP A 1 203 ? 1.759 2.044 -19.816 1.00 95.00 203 ASP A C 1
ATOM 1621 O O . ASP A 1 203 ? 1.106 1.006 -19.701 1.00 95.00 203 ASP A O 1
ATOM 1625 N N . TYR A 1 204 ? 1.749 2.981 -18.860 1.00 95.38 204 TYR A N 1
ATOM 1626 C CA . TYR A 1 204 ? 0.864 2.866 -17.704 1.00 95.38 204 TYR A CA 1
ATOM 1627 C C . TYR A 1 204 ? -0.596 2.671 -18.137 1.00 95.38 204 TYR A C 1
ATOM 1629 O O . TYR A 1 204 ? -1.057 3.194 -19.161 1.00 95.38 204 TYR A O 1
ATOM 1637 N N . SER A 1 205 ? -1.372 1.975 -17.305 1.00 95.75 205 SER A N 1
ATOM 1638 C CA . SER A 1 205 ? -2.765 1.679 -17.635 1.00 95.75 205 SER A CA 1
ATOM 1639 C C . SER A 1 205 ? -3.574 2.950 -17.906 1.00 95.75 205 SER A C 1
ATOM 1641 O O . SER A 1 205 ? -3.377 4.001 -17.282 1.00 95.75 205 SER A O 1
ATOM 1643 N N . THR A 1 206 ? -4.528 2.860 -18.834 1.00 96.56 206 THR A N 1
ATOM 1644 C CA . THR A 1 206 ? -5.369 3.997 -19.236 1.00 96.56 206 THR A CA 1
ATOM 1645 C C . THR A 1 206 ? -6.050 4.652 -18.034 1.00 96.56 206 THR A C 1
ATOM 1647 O O . THR A 1 206 ? -6.049 5.874 -17.918 1.00 96.56 206 THR A O 1
ATOM 1650 N N . ALA A 1 207 ? -6.545 3.860 -17.077 1.00 96.19 207 ALA A N 1
ATOM 1651 C CA . ALA A 1 207 ? -7.162 4.376 -15.855 1.00 96.19 207 ALA A CA 1
ATOM 1652 C C . ALA A 1 207 ? -6.200 5.238 -15.012 1.00 96.19 207 ALA A C 1
ATOM 1654 O O . ALA A 1 207 ? -6.586 6.292 -14.491 1.00 96.19 207 ALA A O 1
ATOM 1655 N N . GLN A 1 208 ? -4.937 4.817 -14.888 1.00 96.50 208 GLN A N 1
ATOM 1656 C CA . GLN A 1 208 ? -3.921 5.585 -14.171 1.00 96.50 208 GLN A CA 1
ATOM 1657 C C . GLN A 1 208 ? -3.543 6.861 -14.929 1.00 96.50 208 GLN A C 1
ATOM 1659 O O . GLN A 1 208 ? -3.471 7.924 -14.307 1.00 96.50 208 GLN A O 1
ATOM 1664 N N . ARG A 1 209 ? -3.360 6.782 -16.254 1.00 96.94 209 ARG A N 1
ATOM 1665 C CA . ARG A 1 209 ? -3.034 7.942 -17.101 1.00 96.94 209 ARG A CA 1
ATOM 1666 C C . ARG A 1 209 ? -4.146 8.989 -17.106 1.00 96.94 209 ARG A C 1
ATOM 1668 O O . ARG A 1 209 ? -3.850 10.172 -16.986 1.00 96.94 209 ARG A O 1
ATOM 1675 N N . VAL A 1 210 ? -5.412 8.575 -17.169 1.00 97.19 210 VAL A N 1
ATOM 1676 C CA . VAL A 1 210 ? -6.568 9.487 -17.084 1.00 97.19 210 VAL A CA 1
ATOM 1677 C C . VAL A 1 210 ? -6.595 10.210 -15.738 1.00 97.19 210 VAL A C 1
ATOM 1679 O O . VAL A 1 210 ? -6.738 11.430 -15.703 1.00 97.19 210 VAL A O 1
ATOM 1682 N N . 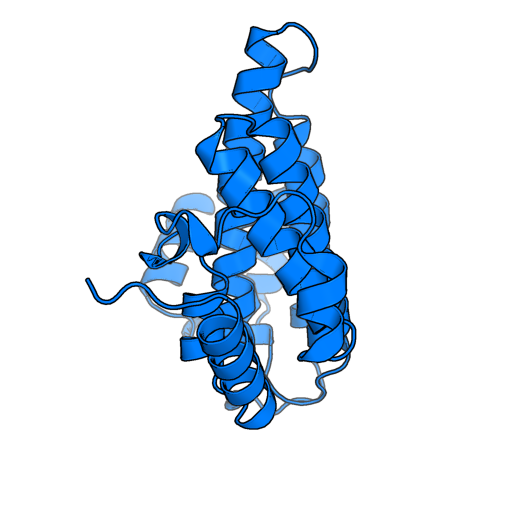THR A 1 211 ? -6.394 9.483 -14.634 1.00 96.62 211 THR A N 1
ATOM 1683 C CA . THR A 1 211 ? -6.338 10.098 -13.295 1.00 96.62 211 THR A CA 1
ATOM 1684 C C . THR A 1 211 ? -5.184 11.095 -13.187 1.00 96.62 211 THR A C 1
ATOM 1686 O O . THR A 1 211 ? -5.361 12.174 -12.633 1.00 96.62 211 THR A O 1
ATOM 1689 N N . TYR A 1 212 ? -4.017 10.753 -13.734 1.00 97.62 212 TYR A N 1
ATOM 1690 C CA . TYR A 1 212 ? -2.850 11.631 -13.734 1.00 97.62 212 TYR A CA 1
ATOM 1691 C C . TYR A 1 212 ? -3.118 12.918 -14.515 1.00 97.62 212 TYR A C 1
ATOM 1693 O O . TYR A 1 212 ? -2.953 13.999 -13.957 1.00 97.62 212 TYR A O 1
ATOM 1701 N N . ARG A 1 213 ? -3.611 12.798 -15.758 1.00 96.38 213 ARG A N 1
ATOM 1702 C CA . ARG A 1 213 ? -3.972 13.932 -16.627 1.00 96.38 213 ARG A CA 1
ATOM 1703 C C . ARG A 1 213 ? -4.978 14.866 -15.957 1.00 96.38 213 ARG A C 1
ATOM 1705 O O . ARG A 1 213 ? -4.759 16.065 -15.930 1.00 96.38 213 ARG A O 1
ATOM 1712 N N . TYR A 1 214 ? -6.002 14.317 -15.303 1.00 96.62 214 TYR A N 1
ATOM 1713 C CA . TYR A 1 214 ? -6.963 15.118 -14.538 1.00 96.62 214 TYR A CA 1
ATOM 1714 C C . TYR A 1 214 ? -6.303 16.039 -13.493 1.00 96.62 214 TYR A C 1
ATOM 1716 O O . TYR A 1 214 ? -6.756 17.163 -13.296 1.00 96.62 214 TYR A O 1
ATOM 1724 N N . TYR A 1 215 ? -5.247 15.580 -12.815 1.00 95.00 215 TYR A N 1
ATOM 1725 C CA . TYR A 1 215 ? -4.570 16.372 -11.783 1.00 95.00 215 TYR A CA 1
ATOM 1726 C C . TYR A 1 215 ? -3.532 17.357 -12.323 1.00 95.00 215 TYR A C 1
ATOM 1728 O O . TYR A 1 215 ? -3.270 18.360 -11.658 1.00 95.00 215 TYR A O 1
ATOM 1736 N N . VAL A 1 216 ? -2.915 17.072 -13.472 1.00 93.81 216 VAL A N 1
ATOM 1737 C CA . VAL A 1 216 ? -1.886 17.950 -14.056 1.00 93.81 216 VAL A CA 1
ATOM 1738 C C . VAL A 1 216 ? -2.458 19.039 -14.965 1.00 93.81 216 VAL A C 1
ATOM 1740 O O . VAL A 1 216 ? -1.761 20.029 -15.188 1.00 93.81 216 VAL A O 1
ATOM 1743 N N . GLY A 1 217 ? -3.713 18.896 -15.405 1.00 90.19 217 GLY A N 1
ATOM 1744 C CA . GLY A 1 217 ? -4.370 19.801 -16.354 1.00 90.19 217 GLY A CA 1
ATOM 1745 C C . GLY A 1 217 ? -3.993 19.483 -17.791 1.00 90.19 217 GLY A C 1
ATOM 1746 O O . GLY A 1 217 ? -3.834 20.455 -18.556 1.00 90.19 217 GLY A O 1
#

Sequence (217 aa):
MAHITINQYLQQVYEAVETRDGESFAELVSFKHPHVANPQLQLASPEEKCQQVLEPPYAEMFAAHLRCTYAVGNHDFIEAYQCQTVVVRSFLRAFQAHKEENWALPVMHAVALDLRVFANNADQQLVKKGKSTVGDMLEKAAELLLSCFRVCASDTRAGREDSKKWGMLFLVNRLFKICFKINKLHLCKPLVRVIDSSILKEDYSTAQRVTYRYYVG

Organism: Myotis brandtii (NCBI:txid109478)

InterPro domains:
  IPR045114 Csn12 family [PTHR12732] (3-217)

pLDDT: mean 95.29, std 5.44, range [48.09, 98.75]

Foldseek 3Di:
DPQQAPLNLLQQCLVCVVVLQQQSNLLSLAPVHCNLVRVNLQDCACQVVLVVRDDFPVSQLSRLSSPLSNCVVVLNLLSNLVSLLSNLVRLLVVLLVDAQAASNLSNVLRSLVSNQVSLQSNQVVCVVVVNDDRLPSLVVSLVSLVSLLVSQLPRPPHDPVRGSVLNLLSSLLSNLVSCVRVVVCVVSVVSVVSLVPDPCVPVHDPVSNVSVVVSVD

Radius of gyration: 17.45 Å; chains: 1; bounding box: 38×44×42 Å

Secondary structure (DSSP, 8-state):
-----HHHHHHHHHHHHHTT-HHHHHHHH-TTSGGGG-TTT--S--HHHHHTT--TTHHHHHHHHHHHHHHHHTT-HHHHHHHHHHHHHHHHHHHHH--S--TTHHHHHHHHHHHHHHHHHHHHHHHHTTSS-TTHHHHHHHHHHHHHHHHHHT--SS-TTT-GGGGHHHHHHHHHHHHHHTT-GGGHHHHHHHHHT-TTTTTS-HHHHHHHHHHH-